Protein 6NQC (pdb70)

Secondary structure (DSSP, 8-state):
-TTTT-SPPPEEEESS-TTSGGGHHHHHHHHHHHHHTT--SEEEEE-GGGTTS-HHHHHHHHHHHHHHHHHHT-EEEE----SGGGGG-HHHHHHTTS-SEEEE-SS-HHHHHHHHTT-HHHHHHHHHHHTT-EEEEETHHHHTTSSEE--TTS-TTSPEE---SSSSEEEE-STTTGGGSS-HHHHHHHT--TT-SEEEEE-TTEEEEE-TT--SEEEEESS-EEEEESS--EEE-TT-EE--

Solvent-accessible surface area: 10547 Å² total; per-residue (Å²): 120,107,84,97,32,146,99,86,4,0,6,0,0,0,0,11,12,17,3,78,93,64,2,17,112,8,0,62,19,0,0,75,32,0,64,81,26,37,24,119,73,9,0,0,3,0,1,0,4,0,14,178,70,51,156,124,138,15,85,129,41,58,66,35,0,104,86,0,0,100,126,22,60,40,106,23,63,36,1,58,0,53,104,97,107,30,0,83,41,98,122,34,16,116,62,0,79,49,0,0,0,0,0,0,1,7,38,51,20,21,31,0,0,80,5,0,29,119,7,63,0,20,85,1,0,75,79,1,18,59,35,0,0,0,0,0,0,0,16,2,0,0,10,0,0,4,43,52,0,2,18,46,158,99,34,76,134,90,31,21,106,5,23,20,27,9,148,58,6,9,1,0,0,36,38,76,90,23,64,168,145,31,92,106,71,4,15,138,22,0,70,61,4,70,66,31,60,14,1,0,0,0,9,40,40,0,0,0,1,63,60,28,50,51,120,69,8,63,1,35,23,108,33,96,0,24,1,46,68,49,61,112,144,74,106,0,63,58,50,72,59,26,72,63

Foldseek 3Di:
DVVAQQWFAKEKEAQADPLHPQCLVVLLVLLVQLVVRPFASEAEEEAQLCLVPDPVVLVVVVVSNCVSCVVSPHHYHYQNQRAQVSLAPVVLLVVLQGYQEYEYEHHHLLRVFVRNAPGSNVVSNVNNRSRGHYYYYYQSGQQQCQQWHFDLVPALVDTHGHNHNVDAEGEHHLQVCPPVPDDPSSVVSVQDHPRHAWYKYAHHQKMWMAHIPGQKIFIDGDAWMFGRHNDPTDIDHHPDIDGD

Structure (mmCIF, N/CA/C/O backbone):
data_6NQC
#
_entry.id   6NQC
#
_cell.length_a   44.693
_cell.length_b   88.916
_cell.length_c   131.311
_cell.angle_alpha   90.00
_cell.angle_beta   90.00
_cell.angle_gamma   90.00
#
_symmetry.space_group_name_H-M   'C 2 2 21'
#
loop_
_entity.id
_entity.type
_entity.pdbx_description
1 polymer 'Cyanophycinase-like exopeptidase'
2 non-polymer 'SULFATE ION'
3 water water
#
loop_
_atom_site.group_PDB
_atom_site.id
_atom_site.type_symbol
_atom_site.label_atom_id
_atom_site.label_alt_id
_atom_site.label_comp_id
_atom_site.label_asym_id
_atom_site.label_entity_id
_atom_site.label_seq_id
_atom_site.pdbx_PDB_ins_code
_atom_site.Cartn_x
_atom_site.Cartn_y
_atom_site.Cartn_z
_atom_site.occupancy
_atom_site.B_iso_or_equiv
_atom_site.auth_seq_id
_atom_site.auth_comp_id
_atom_site.auth_asym_id
_atom_site.auth_atom_id
_atom_site.pdbx_PDB_model_num
ATOM 1 N N . LEU A 1 16 ? 15.410 -15.981 -20.690 1.00 53.06 -5 LEU A N 1
ATOM 2 C CA . LEU A 1 16 ? 14.747 -17.320 -20.637 1.00 57.79 -5 LEU A CA 1
ATOM 3 C C . LEU A 1 16 ? 14.488 -17.761 -19.188 1.00 53.82 -5 LEU A C 1
ATOM 4 O O . LEU A 1 16 ? 13.339 -17.788 -18.754 1.00 59.25 -5 LEU A O 1
ATOM 8 N N . TYR A 1 17 ? 15.539 -18.106 -18.435 1.00 62.52 -4 TYR A N 1
ATOM 9 C CA . TYR A 1 17 ? 15.374 -18.510 -17.017 1.00 56.28 -4 TYR A CA 1
ATOM 10 C C . TYR A 1 17 ? 15.034 -17.288 -16.067 1.00 53.08 -4 TYR A C 1
ATOM 11 O O . TYR A 1 17 ? 15.047 -17.372 -14.816 1.00 47.88 -4 TYR A O 1
ATOM 15 N N . PHE A 1 18 ? 14.737 -16.135 -16.655 1.00 33.91 -3 PHE A N 1
ATOM 16 C CA . PHE A 1 18 ? 14.084 -15.044 -15.955 1.00 53.07 -3 PHE A CA 1
ATOM 17 C C . PHE A 1 18 ? 12.567 -15.056 -16.163 1.00 53.60 -3 PHE A C 1
ATOM 18 O O . PHE A 1 18 ? 11.883 -14.154 -15.679 1.00 51.02 -3 PHE A O 1
ATOM 22 N N . GLN A 1 19 ? 12.024 -16.058 -16.859 1.00 58.39 -2 GLN A N 1
ATOM 23 C CA . GLN A 1 19 ? 10.597 -16.110 -17.128 1.00 49.61 -2 GLN A CA 1
ATOM 24 C C . GLN A 1 19 ? 9.828 -16.675 -15.931 1.00 41.71 -2 GLN A C 1
ATOM 25 O O . GLN A 1 19 ? 10.400 -17.284 -15.013 1.00 35.02 -2 GLN A O 1
ATOM 39 N N . GLY A 1 20 ? 8.500 -16.461 -15.953 1.00 41.34 -1 GLY A N 1
ATOM 40 C CA . GLY A 1 20 ? 7.619 -17.102 -14.997 1.00 35.14 -1 GLY A CA 1
ATOM 41 C C . GLY A 1 20 ? 7.584 -16.507 -13.613 1.00 34.32 -1 GLY A C 1
ATOM 42 O O . GLY A 1 20 ? 6.958 -17.089 -12.722 1.00 36.03 -1 GLY A O 1
ATOM 46 N N . HIS A 1 21 ? 8.211 -15.364 -13.395 1.00 32.23 0 HIS A N 1
ATOM 47 C CA . HIS A 1 21 ? 8.230 -14.759 -12.067 1.00 39.64 0 HIS A CA 1
ATOM 48 C C . HIS A 1 21 ? 7.082 -13.774 -11.831 1.00 34.05 0 HIS A C 1
ATOM 49 O O . HIS A 1 21 ? 6.906 -13.323 -10.702 1.00 31.53 0 HIS A O 1
ATOM 63 N N . MET A 1 22 ? 6.313 -13.435 -12.877 1.00 26.07 1 MET A N 1
ATOM 64 C CA . MET A 1 22 ? 5.282 -12.390 -12.778 1.00 25.84 1 MET A CA 1
ATOM 65 C C . MET A 1 22 ? 3.881 -13.005 -12.894 1.00 24.69 1 MET A C 1
ATOM 66 O O . MET A 1 22 ? 3.657 -13.897 -13.724 1.00 23.21 1 MET A O 1
ATOM 80 N N . ILE A 1 23 ? 2.965 -12.483 -12.070 1.00 19.28 2 ILE A N 1
ATOM 81 C CA . ILE A 1 23 ? 1.580 -12.909 -12.188 1.00 16.74 2 ILE A CA 1
ATOM 82 C C . ILE A 1 23 ? 1.044 -12.463 -13.559 1.00 13.97 2 ILE A C 1
ATOM 83 O O . ILE A 1 23 ? 1.311 -11.342 -14.020 1.00 18.45 2 ILE A O 1
ATOM 99 N N . GLY A 1 24 ? 0.232 -13.326 -14.184 1.00 19.82 3 GLY A N 1
ATOM 100 C CA . GLY A 1 24 ? -0.302 -13.075 -15.493 1.00 18.91 3 GLY A CA 1
ATOM 101 C C . GLY A 1 24 ? -1.390 -12.010 -15.504 1.00 20.88 3 GLY A C 1
ATOM 102 O O . GLY A 1 24 ? -1.938 -11.574 -14.487 1.00 16.22 3 GLY A O 1
ATOM 106 N N . SER A 1 25 ? -1.725 -11.587 -16.708 1.00 16.25 4 SER A N 1
ATOM 107 C CA . SER A 1 25 ? -2.811 -10.628 -16.872 1.00 18.43 4 SER A CA 1
ATOM 108 C C . SER A 1 25 ? -4.130 -11.250 -16.413 1.00 17.60 4 SER A C 1
ATOM 109 O O . SER A 1 25 ? -4.377 -12.448 -16.597 1.00 19.87 4 SER A O 1
ATOM 117 N N . LEU A 1 26 ? -4.987 -10.410 -15.851 1.00 18.47 5 LEU A N 1
ATOM 118 C CA . LEU A 1 26 ? -6.285 -10.811 -15.319 1.00 13.54 5 LEU A CA 1
ATOM 119 C C . LEU A 1 26 ? -7.361 -9.966 -15.989 1.00 14.66 5 LEU A C 1
ATOM 120 O O . LEU A 1 26 ? -7.379 -8.736 -15.827 1.00 17.36 5 LEU A O 1
ATOM 136 N N . GLY A 1 27 ? -8.276 -10.625 -16.692 1.00 15.10 6 GLY A N 1
ATOM 137 C CA . GLY A 1 27 ? -9.352 -9.965 -17.408 1.00 13.83 6 GLY A CA 1
ATOM 138 C C . GLY A 1 27 ? -10.721 -10.260 -16.802 1.00 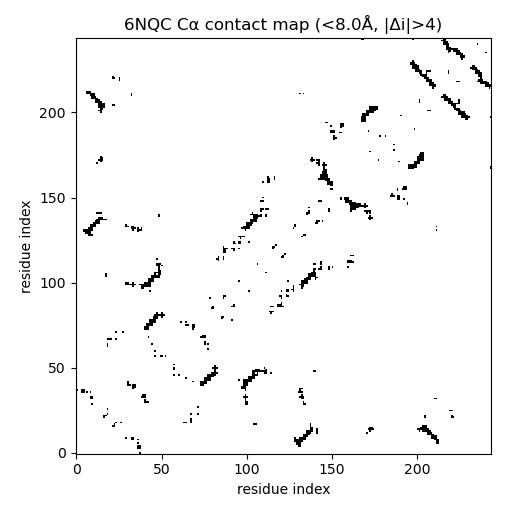16.13 6 GLY A C 1
ATOM 139 O O . GLY A 1 27 ? -11.093 -11.414 -16.594 1.00 15.32 6 GLY A O 1
ATOM 143 N N . LEU A 1 28 ? -11.470 -9.195 -16.565 1.00 16.02 7 LEU A N 1
ATOM 144 C CA . LEU A 1 28 ? -12.870 -9.264 -16.129 1.00 18.81 7 LEU A CA 1
ATOM 145 C C . LEU A 1 28 ? -13.759 -8.729 -17.239 1.00 11.99 7 LEU A C 1
ATOM 146 O O . LEU A 1 28 ? -13.669 -7.545 -17.600 1.00 16.38 7 LEU A O 1
ATOM 162 N N . VAL A 1 29 ? -14.615 -9.591 -17.807 1.00 13.70 8 VAL A N 1
ATOM 163 C CA . VAL A 1 29 ? -15.389 -9.251 -18.997 1.00 16.33 8 VAL A CA 1
ATOM 164 C C . VAL A 1 29 ? -16.872 -9.260 -18.661 1.00 17.90 8 VAL A C 1
ATOM 165 O O . VAL A 1 29 ? -17.376 -10.213 -18.069 1.00 14.00 8 VAL A O 1
ATOM 178 N N . GLY A 1 30 ? -17.574 -8.211 -19.073 1.00 17.94 9 GLY A N 1
ATOM 179 C CA . GLY A 1 30 ? -18.995 -8.095 -18.754 1.00 17.81 9 GLY A CA 1
ATOM 180 C C . GLY A 1 30 ? -19.924 -8.927 -19.625 1.00 18.57 9 GLY A C 1
ATOM 181 O O . GLY A 1 30 ? -20.995 -9.360 -19.168 1.00 16.62 9 GLY A O 1
ATOM 185 N N . SER A 1 31 ? -19.533 -9.177 -20.864 1.00 16.87 10 SER A N 1
ATOM 186 C CA . SER A 1 31 ? -20.238 -10.043 -21.821 1.00 14.87 10 SER A CA 1
ATOM 187 C C . SER A 1 31 ? -19.367 -10.076 -23.078 1.00 20.08 10 SER A C 1
ATOM 188 O O . SER A 1 31 ? -18.447 -9.268 -23.227 1.00 22.73 10 SER A O 1
ATOM 196 N N . GLY A 1 32 ? -19.688 -10.989 -23.985 1.00 20.91 11 GLY A N 1
ATOM 197 C CA . GLY A 1 32 ? -19.160 -10.920 -25.338 1.00 18.89 11 GLY A CA 1
ATOM 198 C C . GLY A 1 32 ? -17.938 -11.751 -25.572 1.00 23.08 11 GLY A C 1
ATOM 199 O O . GLY A 1 32 ? -17.172 -11.435 -26.497 1.00 20.74 11 GLY A O 1
ATOM 203 N N . GLU A 1 33 ? -17.714 -12.791 -24.753 1.00 21.02 12 GLU A N 1
ATOM 204 C CA . GLU A 1 33 ? -16.572 -13.663 -24.966 1.00 18.57 12 GLU A CA 1
ATOM 205 C C . GLU A 1 33 ? -16.575 -14.182 -26.403 1.00 20.17 12 GLU A C 1
ATOM 206 O O . GLU A 1 33 ? -17.632 -14.434 -26.998 1.00 22.41 12 GLU A O 1
ATOM 218 N N . TYR A 1 34 ? -15.358 -14.331 -26.939 1.00 28.20 13 TYR A N 1
ATOM 219 C CA . TYR A 1 34 ? -15.099 -14.977 -28.222 1.00 23.49 13 TYR A CA 1
ATOM 220 C C . TYR A 1 34 ? -15.704 -14.225 -29.393 1.00 27.97 13 TYR A C 1
ATOM 221 O O . TYR A 1 34 ? -15.794 -14.780 -30.504 1.00 25.57 13 TYR A O 1
ATOM 239 N N . LEU A 1 35 ? -16.110 -12.986 -29.227 1.00 20.54 14 LEU A N 1
ATOM 240 C CA . LEU A 1 35 ? -16.723 -12.296 -30.364 1.00 26.75 14 LEU A CA 1
ATOM 241 C C . LEU A 1 35 ? -15.781 -11.270 -30.993 1.00 26.91 14 LEU A C 1
ATOM 242 O O . LEU A 1 35 ? -14.807 -10.825 -30.361 1.00 18.74 14 LEU A O 1
ATOM 258 N N . PRO A 1 36 ? -16.015 -10.894 -32.258 1.00 29.92 15 PRO A N 1
ATOM 259 C CA . PRO A 1 36 ? -15.073 -9.982 -32.937 1.00 19.70 15 PRO A CA 1
ATOM 260 C C . PRO A 1 36 ? -14.775 -8.708 -32.176 1.00 23.99 15 PRO A C 1
ATOM 261 O O . PRO A 1 36 ? -13.613 -8.253 -32.159 1.00 30.05 15 PRO A O 1
ATOM 272 N N . ALA A 1 37 ? -15.778 -8.159 -31.487 1.00 23.23 16 ALA A N 1
ATOM 273 C CA . ALA A 1 37 ? -15.613 -6.882 -30.803 1.00 25.19 16 ALA A CA 1
ATOM 274 C C . ALA A 1 37 ? -14.581 -6.942 -29.676 1.00 30.13 16 ALA A C 1
ATOM 275 O O . ALA A 1 37 ? -13.992 -5.907 -29.331 1.00 26.86 16 ALA A O 1
ATOM 282 N N . LEU A 1 38 ? -14.362 -8.119 -29.088 1.00 23.37 17 LEU A N 1
ATOM 283 C CA . LEU A 1 38 ? -13.347 -8.315 -28.057 1.00 27.15 17 LEU A CA 1
ATOM 284 C C . LEU A 1 38 ? -12.189 -9.169 -28.554 1.00 22.46 17 LEU A C 1
ATOM 285 O O . LEU A 1 38 ? -11.380 -9.664 -27.763 1.00 19.44 17 LEU A O 1
ATOM 301 N N . ALA A 1 39 ? -12.069 -9.311 -29.870 1.00 20.46 18 ALA A N 1
ATOM 302 C CA . ALA A 1 39 ? -11.013 -10.122 -30.454 1.00 21.28 18 ALA A CA 1
ATOM 303 C C . ALA A 1 39 ? -9.640 -9.551 -30.163 1.00 25.25 18 ALA A C 1
ATOM 304 O O . ALA A 1 39 ? -8.722 -10.308 -29.834 1.00 21.97 18 ALA A O 1
ATOM 311 N N . GLU A 1 40 ? -9.453 -8.230 -30.286 1.00 23.01 19 GLU A N 1
ATOM 312 C CA . GLU A 1 40 ? -8.133 -7.699 -30.010 1.00 23.72 19 GLU A CA 1
ATOM 313 C C . GLU A 1 40 ? -7.822 -7.741 -28.517 1.00 28.22 19 GLU A C 1
ATOM 314 O O . GLU A 1 40 ? -6.656 -7.931 -28.135 1.00 25.92 19 GLU A O 1
ATOM 326 N N . PHE A 1 41 ? -8.826 -7.580 -27.664 1.00 24.05 20 PHE A N 1
ATOM 327 C CA . PHE A 1 41 ? -8.597 -7.783 -26.233 1.00 18.98 20 PHE A CA 1
ATOM 328 C C . PHE A 1 41 ? -8.111 -9.200 -25.948 1.00 18.54 20 PHE A C 1
ATOM 329 O O . PHE A 1 41 ? -7.113 -9.390 -25.220 1.00 17.05 20 PHE A O 1
ATOM 346 N N . GLU A 1 42 ? -8.820 -10.216 -26.484 1.00 21.02 21 GLU A N 1
ATOM 347 C CA . GLU A 1 42 ? -8.449 -11.601 -26.192 1.00 16.79 21 GLU A CA 1
ATOM 348 C C . GLU A 1 42 ? -7.050 -11.903 -26.756 1.00 22.97 21 GLU A C 1
ATOM 349 O O . GLU A 1 42 ? -6.233 -12.581 -26.105 1.00 16.34 21 GLU A O 1
ATOM 361 N N . LYS A 1 43 ? -6.754 -11.396 -27.962 1.00 18.04 22 LYS A N 1
ATOM 362 C CA . LYS A 1 43 ? -5.413 -11.561 -28.529 1.00 18.59 22 LYS A CA 1
ATOM 363 C C . LYS A 1 43 ? -4.343 -10.981 -27.622 1.00 18.28 22 LYS A C 1
ATOM 364 O O . LYS A 1 43 ? -3.288 -11.602 -27.417 1.00 20.32 22 LYS A O 1
ATOM 383 N N . SER A 1 44 ? -4.555 -9.760 -27.117 1.00 23.10 23 SER A N 1
ATOM 384 C CA . SER A 1 44 ? -3.566 -9.143 -26.237 1.00 21.04 23 SER A CA 1
ATOM 385 C C . SER A 1 44 ? -3.302 -9.991 -24.993 1.00 23.94 23 SER A C 1
ATOM 386 O O . SER A 1 44 ? -2.176 -10.026 -24.487 1.00 23.95 23 SER A O 1
ATOM 394 N N . LEU A 1 45 ? -4.341 -10.643 -24.451 1.00 19.06 24 LEU A N 1
ATOM 395 C CA . LEU A 1 45 ? -4.154 -11.524 -23.306 1.00 20.09 24 LEU A CA 1
ATOM 396 C C . LEU A 1 45 ? -3.297 -12.725 -23.676 1.00 16.16 24 LEU A C 1
ATOM 397 O O . LEU A 1 45 ? -2.489 -13.197 -22.858 1.00 20.05 24 LEU A O 1
ATOM 413 N N . ILE A 1 46 ? -3.479 -13.256 -24.896 1.00 18.01 25 ILE A N 1
ATOM 414 C CA . ILE A 1 46 ? -2.655 -14.374 -25.333 1.00 18.94 25 ILE A CA 1
ATOM 415 C C . ILE A 1 46 ? -1.216 -13.921 -25.496 1.00 17.86 25 ILE A C 1
ATOM 416 O O . ILE A 1 46 ? -0.272 -14.609 -25.067 1.00 15.47 25 ILE A O 1
ATOM 432 N N . GLU A 1 47 ? -1.037 -12.732 -26.079 1.00 21.01 26 GLU A N 1
ATOM 433 C CA . GLU A 1 47 ? 0.294 -12.145 -26.231 1.00 26.77 26 GLU A CA 1
ATOM 434 C C . GLU A 1 47 ? 0.970 -11.919 -24.884 1.00 22.43 26 GLU A C 1
ATOM 435 O O . GLU A 1 47 ? 2.164 -12.174 -24.742 1.00 19.72 26 GLU A O 1
ATOM 447 N N . ASP A 1 48 ? 0.208 -11.471 -23.874 1.00 18.27 27 ASP A N 1
ATOM 448 C CA . ASP A 1 48 ? 0.774 -11.288 -22.554 1.00 16.13 27 ASP A CA 1
ATOM 449 C C . ASP A 1 48 ? 1.361 -12.592 -22.012 1.00 20.24 27 ASP A C 1
ATOM 450 O O . ASP A 1 48 ? 2.456 -12.608 -21.429 1.00 19.24 27 ASP A O 1
ATOM 459 N N . GLY A 1 49 ? 0.629 -13.695 -22.153 1.00 23.21 28 GLY A N 1
ATOM 460 C CA . GLY A 1 49 ? 1.112 -14.959 -21.617 1.00 19.57 28 GLY A CA 1
ATOM 461 C C . GLY A 1 49 ? 2.271 -15.510 -22.439 1.00 17.52 28 GLY A C 1
ATOM 462 O O . GLY A 1 49 ? 3.200 -16.120 -21.894 1.00 18.50 28 GLY A O 1
ATOM 466 N N . ILE A 1 50 ? 2.213 -15.320 -23.756 1.00 19.45 29 ILE A N 1
ATOM 467 C CA . ILE A 1 50 ? 3.332 -15.688 -24.624 1.00 21.01 29 ILE A CA 1
ATOM 468 C C . ILE A 1 50 ? 4.608 -14.977 -24.182 1.00 24.39 29 ILE A C 1
ATOM 469 O O . ILE A 1 50 ? 5.670 -15.591 -24.064 1.00 23.25 29 ILE A O 1
ATOM 485 N N . ALA A 1 51 ? 4.512 -13.669 -23.912 1.00 22.14 30 ALA A N 1
ATOM 486 C CA . ALA A 1 51 ? 5.677 -12.896 -23.499 1.00 23.83 30 ALA A CA 1
ATOM 487 C C . ALA A 1 51 ? 6.254 -13.439 -22.208 1.00 24.07 30 ALA A C 1
ATOM 488 O O . ALA A 1 51 ? 7.467 -13.381 -21.999 1.00 26.23 30 ALA A O 1
ATOM 495 N N . ASN A 1 52 ? 5.414 -14.003 -21.340 1.00 20.92 31 ASN A N 1
ATOM 496 C CA . ASN A 1 52 ? 5.871 -14.630 -20.113 1.00 19.87 31 ASN A CA 1
ATOM 497 C C . ASN A 1 52 ? 6.335 -16.065 -20.308 1.00 25.52 31 ASN A C 1
ATOM 498 O O . ASN A 1 52 ? 6.639 -16.730 -19.316 1.00 24.61 31 ASN A O 1
ATOM 509 N N . GLY A 1 53 ? 6.404 -16.553 -21.546 1.00 24.26 32 GLY A N 1
ATOM 510 C CA . GLY A 1 53 ? 6.952 -17.867 -21.826 1.00 24.47 32 GLY A CA 1
ATOM 511 C C . GLY A 1 53 ? 5.979 -19.027 -21.867 1.00 21.86 32 GLY A C 1
ATOM 512 O O . GLY A 1 53 ? 6.425 -20.184 -21.834 1.00 20.13 32 GLY A O 1
ATOM 516 N N . LYS A 1 54 ? 4.667 -18.773 -21.897 1.00 20.70 33 LYS A N 1
ATOM 517 C CA . LYS A 1 54 ? 3.680 -19.844 -21.914 1.00 22.69 33 LYS A CA 1
ATOM 518 C C . LYS A 1 54 ? 3.408 -20.297 -23.344 1.00 18.93 33 LYS A C 1
ATOM 519 O O . LYS A 1 54 ? 3.548 -19.520 -24.287 1.00 17.91 33 LYS A O 1
ATOM 538 N N . LYS A 1 55 ? 3.010 -21.549 -23.494 1.00 19.89 34 LYS A N 1
ATOM 539 C CA . LYS A 1 55 ? 2.604 -22.038 -24.795 1.00 17.44 34 LYS A CA 1
ATOM 540 C C . LYS A 1 55 ? 1.539 -21.128 -25.393 1.00 24.17 34 LYS A C 1
ATOM 541 O O . LYS A 1 55 ? 0.592 -20.725 -24.691 1.00 22.28 34 LYS A O 1
ATOM 560 N N . PRO A 1 56 ? 1.591 -20.860 -26.680 1.00 28.40 35 PRO A N 1
ATOM 561 C CA . PRO A 1 56 ? 0.614 -19.929 -27.298 1.00 25.95 35 PRO A CA 1
ATOM 562 C C . PRO A 1 56 ? -0.749 -20.568 -27.564 1.00 30.87 35 PRO A C 1
ATOM 563 O O . PRO A 1 56 ? -1.246 -20.629 -28.662 1.00 25.77 35 PRO A O 1
ATOM 574 N N . ILE A 1 57 ? -1.385 -21.054 -26.485 1.00 18.72 36 ILE A N 1
ATOM 575 C CA . ILE A 1 57 ? -2.710 -21.663 -26.627 1.00 26.03 36 ILE A CA 1
ATOM 576 C C . ILE A 1 57 ? -3.772 -20.788 -25.948 1.00 19.17 36 ILE A C 1
ATOM 577 O O . ILE A 1 57 ? -3.499 -20.086 -24.973 1.00 18.43 36 ILE A O 1
ATOM 593 N N . PHE A 1 58 ? -4.985 -20.847 -26.502 1.00 20.82 37 PHE A N 1
ATOM 594 C CA . PHE A 1 58 ? -6.209 -20.202 -26.019 1.00 22.48 37 PHE A CA 1
ATOM 595 C C . PHE A 1 58 ? -7.046 -21.315 -25.404 1.00 18.95 37 PHE A C 1
ATOM 596 O O . PHE A 1 58 ? -7.793 -22.017 -26.089 1.00 14.33 37 PHE A O 1
ATOM 613 N N . LEU A 1 59 ? -6.883 -21.509 -24.098 1.00 18.67 38 LEU A N 1
ATOM 614 C CA . LEU A 1 59 ? -7.518 -22.603 -23.388 1.00 16.08 38 LEU A CA 1
ATOM 615 C C . LEU A 1 59 ? -8.880 -22.117 -22.889 1.00 15.66 38 LEU A C 1
ATOM 616 O O . LEU A 1 59 ? -8.975 -21.066 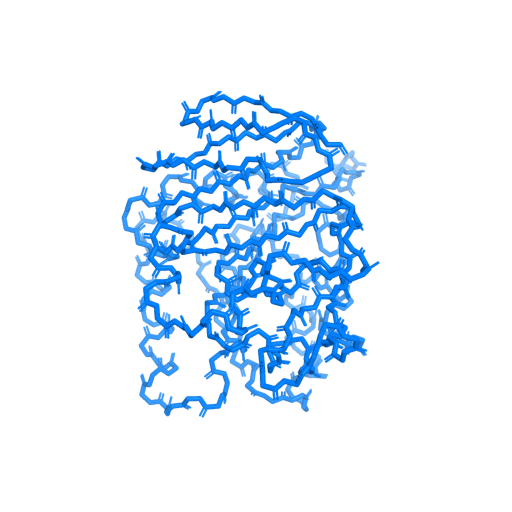-22.249 1.00 17.47 38 LEU A O 1
ATOM 632 N N . GLN A 1 60 ? -9.928 -22.840 -23.235 1.00 18.91 39 GLN A N 1
ATOM 633 C CA . GLN A 1 60 ? -11.306 -22.383 -23.048 1.00 16.13 39 GLN A CA 1
ATOM 634 C C . GLN A 1 60 ? -12.039 -23.354 -22.140 1.00 19.55 39 GLN A C 1
ATOM 635 O O . GLN A 1 60 ? -12.026 -24.564 -22.371 1.00 20.06 39 GLN A O 1
ATOM 649 N N . ILE A 1 61 ? -12.608 -22.826 -21.066 1.00 18.43 40 ILE A N 1
ATOM 650 C CA . ILE A 1 61 ? -13.229 -23.652 -20.034 1.00 18.69 40 ILE A CA 1
ATOM 651 C C . ILE A 1 61 ? -14.697 -23.262 -19.923 1.00 16.50 40 ILE A C 1
ATOM 652 O O . ILE A 1 61 ? -15.045 -22.130 -19.508 1.00 17.15 40 ILE A O 1
ATOM 668 N N . PRO A 1 62 ? -15.599 -24.167 -20.325 1.00 17.08 41 PRO A N 1
ATOM 669 C CA . PRO A 1 62 ? -17.013 -23.817 -20.420 1.00 18.84 41 PRO A CA 1
ATOM 670 C C . PRO A 1 62 ? -17.827 -24.366 -19.267 1.00 16.96 41 PRO A C 1
ATOM 671 O O . PRO A 1 62 ? -19.043 -24.486 -19.378 1.00 19.31 41 PRO A O 1
ATOM 682 N N . THR A 1 63 ? -17.175 -24.699 -18.171 1.00 18.54 42 THR A N 1
ATOM 683 C CA . THR A 1 63 ? -17.850 -25.365 -17.074 1.00 15.18 42 THR A CA 1
ATOM 684 C C . THR A 1 63 ? -19.062 -24.629 -16.550 1.00 16.66 42 THR A C 1
ATOM 685 O O . THR A 1 63 ? -19.989 -25.264 -16.037 1.00 18.74 42 THR A O 1
ATOM 696 N N . ALA A 1 64 ? -19.085 -23.284 -16.629 1.00 17.64 43 ALA A N 1
ATOM 697 C CA . ALA A 1 64 ? -20.275 -22.539 -16.246 1.00 14.77 43 ALA A CA 1
ATOM 698 C C . ALA A 1 64 ? -21.502 -23.031 -16.999 1.00 20.00 43 ALA A C 1
ATOM 699 O O . ALA A 1 64 ? -22.609 -22.884 -16.487 1.00 19.72 43 ALA A O 1
ATOM 706 N N . ALA A 1 65 ? -21.321 -23.621 -18.187 1.00 19.02 44 ALA A N 1
ATOM 707 C CA . ALA A 1 65 ? -22.425 -24.098 -18.993 1.00 22.07 44 ALA A CA 1
ATOM 708 C C . ALA A 1 65 ? -22.587 -25.604 -18.907 1.00 24.17 44 ALA A C 1
ATOM 709 O O . ALA A 1 65 ? -23.287 -26.184 -19.742 1.00 26.19 44 ALA A O 1
ATOM 716 N N . GLY A 1 66 ? -21.932 -26.247 -17.924 1.00 19.87 45 GLY A N 1
ATOM 717 C CA . GLY A 1 66 ? -21.866 -27.701 -17.833 1.00 28.02 45 GLY A CA 1
ATOM 718 C C . GLY A 1 66 ? -23.189 -28.417 -17.627 1.00 29.30 45 GLY A C 1
ATOM 719 O O . GLY A 1 66 ? -23.250 -29.631 -17.816 1.00 28.23 45 GLY A O 1
ATOM 723 N N . ARG A 1 67 ? -24.232 -27.720 -17.216 1.00 25.12 46 ARG A N 1
ATOM 724 C CA . ARG A 1 67 ? -25.550 -28.343 -17.131 1.00 36.20 46 ARG A CA 1
ATOM 725 C C . ARG A 1 67 ? -26.368 -28.144 -18.401 1.00 43.55 46 ARG A C 1
ATOM 726 O O . ARG A 1 67 ? -27.491 -28.646 -18.483 1.00 37.02 46 ARG A O 1
ATOM 747 N N . GLU A 1 68 ? -25.825 -27.451 -19.398 1.00 35.91 47 GLU A N 1
ATOM 748 C CA . GLU A 1 68 ? -26.592 -27.146 -20.591 1.00 33.29 47 GLU A CA 1
ATOM 749 C C . GLU A 1 68 ? -26.575 -28.320 -21.566 1.00 32.03 47 GLU A C 1
ATOM 750 O O . GLU A 1 68 ? -25.868 -29.325 -21.392 1.00 29.17 47 GLU A O 1
ATOM 762 N N . SER A 1 69 ? -27.347 -28.158 -22.638 1.00 34.76 48 SER A N 1
ATOM 763 C CA . SER A 1 69 ? -27.485 -29.175 -23.665 1.00 37.84 48 SER A CA 1
ATOM 764 C C . SER A 1 69 ? -26.146 -29.572 -24.265 1.00 35.83 48 SER A C 1
ATOM 765 O O . SER A 1 69 ? -25.193 -28.793 -24.291 1.00 41.29 48 SER A O 1
ATOM 773 N N . GLU A 1 70 ? -26.079 -30.802 -24.776 1.00 36.25 49 GLU A N 1
ATOM 774 C CA . GLU A 1 70 ? -24.884 -31.223 -25.500 1.00 45.40 49 GLU A CA 1
ATOM 775 C C . GLU A 1 70 ? -24.638 -30.351 -26.727 1.00 40.03 49 GLU A C 1
ATOM 776 O O . GLU A 1 70 ? -23.480 -30.099 -27.086 1.00 31.52 49 GLU A O 1
ATOM 788 N N . ASN A 1 71 ? -25.714 -29.877 -27.380 1.00 37.26 50 ASN A N 1
ATOM 789 C CA . ASN A 1 71 ? -25.555 -28.976 -28.528 1.00 42.09 50 ASN A CA 1
ATOM 790 C C . ASN A 1 71 ? -25.056 -27.605 -28.085 1.00 35.86 50 ASN A C 1
ATOM 791 O O . ASN A 1 71 ? -24.291 -26.949 -28.804 1.00 35.94 50 ASN A O 1
ATOM 802 N N . ARG A 1 72 ? -25.523 -27.140 -26.920 1.00 34.14 51 ARG A N 1
ATOM 803 C CA . ARG A 1 72 ? -25.080 -25.860 -26.394 1.00 41.21 51 ARG A CA 1
ATOM 804 C C . ARG A 1 72 ? -23.582 -25.865 -26.146 1.00 33.56 51 ARG A C 1
ATOM 805 O O . ARG A 1 72 ? -22.893 -24.889 -26.430 1.00 29.51 51 ARG A O 1
ATOM 826 N N . ILE A 1 73 ? -23.077 -26.945 -25.553 1.00 29.27 52 ILE A N 1
ATOM 827 C CA . ILE A 1 73 ? -21.659 -27.059 -25.280 1.00 32.59 52 ILE A CA 1
ATOM 828 C C . ILE A 1 73 ? -20.864 -27.083 -26.573 1.00 25.55 52 ILE A C 1
ATOM 829 O O . ILE A 1 73 ? -19.856 -26.380 -26.699 1.00 24.77 52 ILE A O 1
ATOM 845 N N . GLU A 1 74 ? -21.307 -27.854 -27.568 1.00 30.42 53 GLU A N 1
ATOM 846 C CA . GLU A 1 74 ? -20.614 -27.836 -28.853 1.00 26.32 53 GLU A CA 1
ATOM 847 C C . GLU A 1 74 ? -20.656 -26.455 -29.503 1.00 26.33 53 GLU A C 1
ATOM 848 O O . GLU A 1 74 ? -19.729 -26.082 -30.234 1.00 23.42 53 GLU A O 1
ATOM 860 N N . PHE A 1 75 ? -21.729 -25.704 -29.307 1.00 21.29 54 PHE A N 1
ATOM 861 C CA . PHE A 1 75 ? -21.783 -24.346 -29.827 1.00 31.22 54 PHE A CA 1
ATOM 862 C C . PHE A 1 75 ? -20.723 -23.478 -29.152 1.00 30.40 54 PHE A C 1
ATOM 863 O O . PHE A 1 75 ? -20.064 -22.680 -29.827 1.00 25.08 54 PHE A O 1
ATOM 880 N N . TRP A 1 76 ? -20.547 -23.627 -27.827 1.00 22.76 55 TRP A N 1
ATOM 881 C CA . TRP A 1 76 ? -19.477 -22.914 -27.142 1.00 25.49 55 TRP A CA 1
ATOM 882 C C . TRP A 1 76 ? -18.109 -23.291 -27.726 1.00 20.00 55 TRP A C 1
ATOM 883 O O . TRP A 1 76 ? -17.267 -22.414 -27.959 1.00 22.97 55 TRP A O 1
ATOM 904 N N . LYS A 1 77 ? -17.881 -24.602 -27.899 1.00 21.42 56 LYS A N 1
ATOM 905 C CA . LYS A 1 77 ? -16.637 -25.068 -28.511 1.00 23.84 56 LYS A CA 1
ATOM 906 C C . LYS A 1 77 ? -16.373 -24.395 -29.864 1.00 20.86 56 LYS A C 1
ATOM 907 O O . LYS A 1 77 ? -15.269 -23.870 -30.127 1.00 20.70 56 LYS A O 1
ATOM 926 N N . GLN A 1 78 ? -17.394 -24.365 -30.722 1.00 22.32 57 GLN A N 1
ATOM 927 C CA . GLN A 1 78 ? -17.192 -23.873 -32.077 1.00 26.85 57 GLN A CA 1
ATOM 928 C C . GLN A 1 78 ? -17.066 -22.357 -32.098 1.00 28.48 57 GLN A C 1
ATOM 929 O O . GLN A 1 78 ? -16.257 -21.805 -32.853 1.00 25.73 57 GLN A O 1
ATOM 943 N N . LEU A 1 79 ? -17.835 -21.663 -31.256 1.00 21.24 58 LEU A N 1
ATOM 944 C CA . LEU A 1 79 ? -17.631 -20.225 -31.060 1.00 26.02 58 LEU A CA 1
ATOM 945 C C . LEU A 1 79 ? -16.188 -19.913 -30.664 1.00 22.35 58 LEU A C 1
ATOM 946 O O . LEU A 1 79 ? -15.523 -19.052 -31.271 1.00 23.02 58 LEU A O 1
ATOM 962 N N . GLY A 1 80 ? -15.683 -20.605 -29.643 1.00 24.60 59 GLY A N 1
ATOM 963 C CA . GLY A 1 80 ? -14.314 -20.370 -29.208 1.00 20.71 59 GLY A CA 1
ATOM 964 C C . GLY A 1 80 ? -13.278 -20.781 -30.239 1.00 24.60 59 GLY A C 1
ATOM 965 O O . GLY A 1 80 ? -12.258 -20.109 -30.406 1.00 23.84 59 GLY A O 1
ATOM 969 N N . ARG A 1 81 ? -13.505 -21.893 -30.921 1.00 26.80 60 ARG A N 1
ATOM 970 C CA . ARG A 1 81 ? -12.567 -22.316 -31.945 1.00 29.61 60 ARG A CA 1
ATOM 971 C C . ARG A 1 81 ? -12.474 -21.281 -33.058 1.00 24.13 60 ARG A C 1
ATOM 972 O O . ARG A 1 81 ? -11.377 -20.960 -33.527 1.00 27.19 60 ARG A O 1
ATOM 993 N N . GLN A 1 82 ? -13.610 -20.725 -33.476 1.00 24.43 61 GLN A N 1
ATOM 994 C CA . GLN A 1 82 ? -13.590 -19.745 -34.563 1.00 25.24 61 GLN A CA 1
ATOM 995 C C . GLN A 1 82 ? -12.928 -18.448 -34.141 1.00 29.31 61 GLN A C 1
ATOM 996 O O . GLN A 1 82 ? -12.260 -17.805 -34.951 1.00 20.12 61 GLN A O 1
ATOM 1010 N N . GLN A 1 83 ? -13.054 -18.059 -32.871 1.00 28.52 62 GLN A N 1
ATOM 1011 C CA . GLN A 1 83 ? -12.299 -16.900 -32.415 1.00 21.98 62 GLN A CA 1
ATOM 1012 C C . GLN A 1 83 ? -10.801 -17.194 -32.467 1.00 19.21 62 GLN A C 1
ATOM 1013 O O . GLN A 1 83 ? -10.022 -16.393 -32.996 1.00 22.55 62 GLN A O 1
ATOM 1027 N N . ALA A 1 84 ? -10.390 -18.338 -31.921 1.00 21.22 63 ALA A N 1
ATOM 1028 C CA . ALA A 1 84 ? -8.970 -18.683 -31.899 1.00 24.37 63 ALA A CA 1
ATOM 1029 C C . ALA A 1 84 ? -8.398 -18.725 -33.311 1.00 23.80 63 ALA A C 1
ATOM 1030 O O . ALA A 1 84 ? -7.275 -18.272 -33.552 1.00 21.88 63 ALA A O 1
ATOM 1037 N N . ASP A 1 85 ? -9.163 -19.260 -34.261 1.00 21.26 64 ASP A N 1
ATOM 1038 C CA . ASP A 1 85 ? -8.715 -19.274 -35.654 1.00 25.99 64 ASP A CA 1
ATOM 1039 C C . ASP A 1 85 ? -8.538 -17.860 -36.209 1.00 29.74 64 ASP A C 1
ATOM 1040 O O . ASP A 1 85 ? -7.553 -17.569 -36.895 1.00 26.96 64 ASP A O 1
ATOM 1049 N N . ARG A 1 86 ? -9.480 -16.964 -35.928 1.00 27.95 65 ARG A N 1
ATOM 1050 C CA . ARG A 1 86 ? -9.331 -15.590 -36.386 1.00 30.42 65 ARG A CA 1
ATOM 1051 C C . ARG A 1 86 ? -8.086 -14.938 -35.806 1.00 28.79 65 ARG A C 1
ATOM 1052 O O . ARG A 1 86 ? -7.463 -14.107 -36.458 1.00 25.97 65 ARG A O 1
ATOM 1073 N N . LEU A 1 87 ? -7.734 -15.263 -34.552 1.00 28.41 66 LEU A N 1
ATOM 1074 C CA . LEU A 1 87 ? -6.602 -14.590 -33.933 1.00 27.25 66 LEU A CA 1
ATOM 1075 C C . LEU A 1 87 ? -5.264 -15.239 -34.296 1.00 28.02 66 LEU A C 1
ATOM 1076 O O . LEU A 1 87 ? -4.224 -14.604 -34.132 1.00 28.46 66 LEU A O 1
ATOM 1092 N N . GLY A 1 88 ? -5.277 -16.496 -34.742 1.00 28.93 67 GLY A N 1
ATOM 1093 C CA . GLY A 1 88 ? -4.043 -17.170 -35.099 1.00 28.02 67 GLY A CA 1
ATOM 1094 C C . GLY A 1 88 ? -3.413 -18.032 -34.040 1.00 22.46 67 GLY A C 1
ATOM 1095 O O . GLY A 1 88 ? -2.210 -18.286 -34.123 1.00 21.67 67 GLY A O 1
ATOM 1099 N N . TYR A 1 89 ? -4.171 -18.524 -33.061 1.00 23.41 68 TYR A N 1
ATOM 1100 C CA . TYR A 1 89 ? -3.647 -19.404 -32.027 1.00 17.50 68 TYR A CA 1
ATOM 1101 C C . TYR A 1 89 ? -4.504 -20.652 -31.906 1.00 22.81 68 TYR A C 1
ATOM 1102 O O . TYR A 1 89 ? -5.729 -20.618 -32.117 1.00 22.85 68 TYR A O 1
ATOM 1120 N N . GLU A 1 90 ? -3.835 -21.763 -31.595 1.00 21.99 69 GLU A N 1
ATOM 1121 C CA . GLU A 1 90 ? -4.523 -23.012 -31.342 1.00 21.55 69 GLU A CA 1
ATOM 1122 C C . GLU A 1 90 ? -5.396 -22.904 -30.083 1.00 20.45 69 GLU A C 1
ATOM 1123 O O . GLU A 1 90 ? -4.954 -22.421 -29.037 1.00 21.30 69 GLU A O 1
ATOM 1135 N N . SER A 1 91 ? -6.647 -23.320 -30.197 1.00 27.07 70 SER A N 1
ATOM 1136 C CA . SER A 1 91 ? -7.532 -23.400 -29.038 1.00 21.95 70 SER A CA 1
ATOM 1137 C C . SER A 1 91 ? -7.433 -24.782 -28.408 1.00 22.82 70 SER A C 1
ATOM 1138 O O . SER A 1 91 ? -7.073 -25.773 -29.062 1.00 24.90 70 SER A O 1
ATOM 1146 N N . LYS A 1 92 ? -7.731 -24.842 -27.109 1.00 23.95 71 LYS A N 1
ATOM 1147 C CA . LYS A 1 92 ? -7.869 -26.089 -26.372 1.00 22.06 71 LYS A CA 1
ATOM 1148 C C . LYS A 1 92 ? -9.160 -25.976 -25.571 1.00 25.08 71 LYS A C 1
ATOM 1149 O O . LYS A 1 92 ? -9.191 -25.263 -24.560 1.00 22.23 71 LYS A O 1
ATOM 1168 N N . PHE A 1 93 ? -10.222 -26.607 -26.054 1.00 21.62 72 PHE A N 1
ATOM 1169 C CA . PHE A 1 93 ? -11.489 -26.709 -25.325 1.00 22.79 72 PHE A CA 1
ATOM 1170 C C . PHE A 1 93 ? -11.393 -27.804 -24.289 1.00 24.73 72 PHE A C 1
ATOM 1171 O O . PHE A 1 93 ? -11.075 -28.944 -24.617 1.00 19.77 72 PHE A O 1
ATOM 1188 N N . LEU A 1 94 ? -11.644 -27.462 -23.038 1.00 20.41 73 LEU A N 1
ATOM 1189 C CA . LEU A 1 94 ? -11.559 -28.421 -21.924 1.00 22.57 73 LEU A CA 1
ATOM 1190 C C . LEU A 1 94 ? -12.971 -28.762 -21.510 1.00 20.68 73 LEU A C 1
ATOM 1191 O O . LEU A 1 94 ? -13.610 -27.974 -20.793 1.00 24.76 73 LEU A O 1
ATOM 1207 N N . PRO A 1 95 ? -13.518 -29.896 -21.954 1.00 23.51 74 PRO A N 1
ATOM 1208 C CA . PRO A 1 95 ? -14.966 -30.168 -21.666 1.00 29.55 74 PRO A CA 1
ATOM 1209 C C . PRO A 1 95 ? -15.174 -30.637 -20.226 1.00 26.84 74 PRO A C 1
ATOM 1210 O O . PRO A 1 95 ? -15.470 -31.762 -19.969 1.00 24.43 74 PRO A O 1
ATOM 1221 N N . VAL A 1 96 ? -14.914 -29.729 -19.282 1.00 25.89 75 VAL A N 1
ATOM 1222 C CA . VAL A 1 96 ? -15.057 -30.038 -17.860 1.00 25.03 75 VAL A CA 1
ATOM 1223 C C . VAL A 1 96 ? -16.478 -29.639 -17.485 1.00 22.43 75 VAL A C 1
ATOM 1224 O O . VAL A 1 96 ? -16.777 -28.463 -17.288 1.00 22.01 75 VAL A O 1
ATOM 1237 N N . LEU A 1 97 ? -17.373 -30.623 -17.425 1.00 20.88 76 LEU A N 1
ATOM 1238 C CA . LEU A 1 97 ? -18.785 -30.314 -17.280 1.00 23.42 76 LEU A CA 1
ATOM 1239 C C . LEU A 1 97 ? -19.345 -30.672 -15.918 1.00 23.26 76 LEU A C 1
ATOM 1240 O O . LEU A 1 97 ? -20.413 -30.164 -15.553 1.00 24.82 76 LEU A O 1
ATOM 1256 N N . LYS A 1 98 ? -18.662 -31.530 -15.173 1.00 23.69 77 LYS A N 1
ATOM 1257 C CA . LYS A 1 98 ? -19.043 -31.887 -13.813 1.00 24.07 77 LYS A CA 1
ATOM 1258 C C . LYS A 1 98 ? -17.750 -32.050 -13.026 1.00 20.15 77 LYS A C 1
ATOM 1259 O O . LYS A 1 98 ? -16.666 -32.160 -13.593 1.00 20.24 77 LYS A O 1
ATOM 1278 N N . ARG A 1 99 ? -17.884 -32.127 -11.707 1.00 24.25 78 ARG A N 1
ATOM 1279 C CA . ARG A 1 99 ? -16.734 -32.013 -10.829 1.00 27.07 78 ARG A CA 1
ATOM 1280 C C . ARG A 1 99 ? -15.759 -33.170 -11.019 1.00 26.25 78 ARG A C 1
ATOM 1281 O O . ARG A 1 99 ? -14.541 -32.974 -10.915 1.00 23.29 78 ARG A O 1
ATOM 1302 N N . GLU A 1 100 ? -16.257 -34.368 -11.332 1.00 28.73 79 GLU A N 1
ATOM 1303 C CA . GLU A 1 100 ? -15.363 -35.483 -11.597 1.00 30.28 79 GLU A CA 1
ATOM 1304 C C . GLU A 1 100 ? -14.378 -35.157 -12.715 1.00 22.94 79 GLU A C 1
ATOM 1305 O O . GLU A 1 100 ? -13.214 -35.572 -12.661 1.00 23.76 79 GLU A O 1
ATOM 1317 N N . ASP A 1 101 ? -14.804 -34.386 -13.720 1.00 25.32 80 ASP A N 1
ATOM 1318 C CA . ASP A 1 101 ? -13.911 -34.069 -14.826 1.00 26.05 80 ASP A CA 1
ATOM 1319 C C . ASP A 1 101 ? -12.752 -33.169 -14.407 1.00 23.46 80 ASP A C 1
ATOM 1320 O O . ASP A 1 101 ? -11.755 -33.111 -15.109 1.00 20.99 80 ASP A O 1
ATOM 1329 N N . ALA A 1 102 ? -12.874 -32.447 -13.291 1.00 25.11 81 ALA A N 1
ATOM 1330 C CA . ALA A 1 102 ? -11.807 -31.577 -12.829 1.00 22.39 81 ALA A CA 1
ATOM 1331 C C . ALA A 1 102 ? -10.672 -32.342 -12.177 1.00 23.46 81 ALA A C 1
ATOM 1332 O O . ALA A 1 102 ? -9.745 -31.721 -11.673 1.00 24.62 81 ALA A O 1
ATOM 1339 N N . ASP A 1 103 ? -10.719 -33.678 -12.181 1.00 28.70 82 ASP A N 1
ATOM 1340 C CA . ASP A 1 103 ? -9.623 -34.517 -11.700 1.00 30.43 82 ASP A CA 1
ATOM 1341 C C . ASP A 1 103 ? -8.851 -35.163 -12.848 1.00 33.13 82 ASP A C 1
ATOM 1342 O O . ASP A 1 103 ? -7.806 -35.759 -12.606 1.00 33.74 82 ASP A O 1
ATOM 1351 N N . ASN A 1 104 ? -9.358 -35.079 -14.094 1.00 28.88 83 ASN A N 1
ATOM 1352 C CA . ASN A 1 104 ? -8.674 -35.590 -15.279 1.00 32.11 83 ASN A CA 1
ATOM 1353 C C . ASN A 1 104 ? -7.238 -35.096 -15.359 1.00 34.43 83 ASN A C 1
ATOM 1354 O O . ASN A 1 104 ? -6.996 -33.925 -15.671 1.00 30.86 83 ASN A O 1
ATOM 1365 N N . PRO A 1 105 ? -6.256 -35.968 -15.135 1.00 33.62 84 PRO A N 1
ATOM 1366 C CA . PRO A 1 105 ? -4.847 -35.512 -15.134 1.00 30.46 84 PRO A CA 1
ATOM 1367 C C . PRO A 1 105 ? -4.366 -34.972 -16.472 1.00 31.67 84 PRO A C 1
ATOM 1368 O O . PRO A 1 105 ? -3.383 -34.225 -16.496 1.00 30.44 84 PRO A O 1
ATOM 1379 N N . GLU A 1 106 ? -4.982 -35.352 -17.584 1.00 33.56 85 GLU A N 1
ATOM 1380 C CA . GLU A 1 106 ? -4.651 -34.724 -18.855 1.00 38.75 85 GLU A CA 1
ATOM 1381 C C . GLU A 1 106 ? -5.044 -33.246 -18.821 1.00 32.50 85 GLU A C 1
ATOM 1382 O O . GLU A 1 106 ? -4.248 -32.375 -19.199 1.00 26.73 85 GLU A O 1
ATOM 1394 N N . PHE A 1 107 ? -6.283 -32.971 -18.366 1.00 31.73 86 PHE A N 1
ATOM 1395 C CA . PHE A 1 107 ? -6.754 -31.589 -18.284 1.00 27.08 86 PHE A CA 1
ATOM 1396 C C . PHE A 1 107 ? -5.899 -30.784 -17.308 1.00 26.80 86 PHE A C 1
ATOM 1397 O O . PHE A 1 107 ? -5.497 -29.647 -17.600 1.00 21.09 86 PHE A O 1
ATOM 1414 N N . VAL A 1 108 ? -5.584 -31.362 -16.143 1.00 25.59 87 VAL A N 1
ATOM 1415 C CA . VAL A 1 108 ? -4.760 -30.666 -15.154 1.00 25.76 87 VAL A CA 1
ATOM 1416 C C . VAL A 1 108 ? -3.380 -30.382 -15.699 1.00 25.59 87 VAL A C 1
ATOM 1417 O O . VAL A 1 108 ? -2.796 -29.330 -15.397 1.00 23.51 87 VAL A O 1
ATOM 1430 N N . GLU A 1 109 ? -2.850 -31.278 -16.536 1.00 26.00 88 GLU A N 1
ATOM 1431 C CA . GLU A 1 109 ? -1.550 -31.004 -17.141 1.00 32.97 88 GLU A CA 1
ATOM 1432 C C . GLU A 1 109 ? -1.624 -29.871 -18.167 1.00 26.63 88 GLU A C 1
ATOM 1433 O O . GLU A 1 109 ? -0.738 -29.020 -18.214 1.00 24.35 88 GLU A O 1
ATOM 1445 N N . LEU A 1 110 ? -2.705 -29.815 -18.948 1.00 25.14 89 LEU A N 1
ATOM 14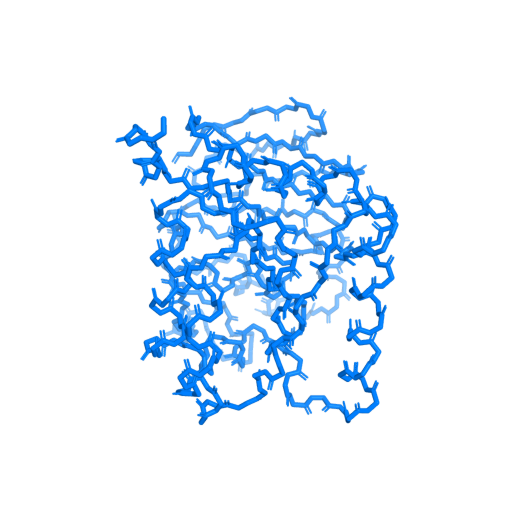46 C CA . LEU A 1 110 ? -2.856 -28.805 -19.992 1.00 22.48 89 LEU A CA 1
ATOM 1447 C C . LEU A 1 110 ? -2.936 -27.382 -19.441 1.00 20.71 89 LEU A C 1
ATOM 1448 O O . LEU A 1 110 ? -2.418 -26.434 -20.052 1.00 23.65 89 LEU A O 1
ATOM 1464 N N . VAL A 1 111 ? -3.624 -27.192 -18.314 1.00 23.18 90 VAL A N 1
ATOM 1465 C CA . VAL A 1 111 ? -3.832 -25.839 -17.811 1.00 21.81 90 VAL A CA 1
ATOM 1466 C C . VAL A 1 111 ? -2.569 -25.244 -17.224 1.00 23.51 90 VAL A C 1
ATOM 1467 O O . VAL A 1 111 ? -2.523 -24.040 -16.946 1.00 22.85 90 VAL A O 1
ATOM 1480 N N . LYS A 1 112 ? -1.538 -26.054 -17.028 1.00 21.19 91 LYS A N 1
ATOM 1481 C CA . LYS A 1 112 ? -0.355 -25.605 -16.327 1.00 18.01 91 LYS A CA 1
ATOM 1482 C C . LYS A 1 112 ? 0.638 -24.900 -17.236 1.00 21.29 91 LYS A C 1
ATOM 1483 O O . LYS A 1 112 ? 1.591 -24.297 -16.732 1.00 25.93 91 LYS A O 1
ATOM 1502 N N . ASP A 1 113 ? 0.429 -24.939 -18.551 1.00 18.08 92 ASP A N 1
ATOM 1503 C CA . ASP A 1 113 ? 1.234 -24.113 -19.480 1.00 21.79 92 ASP A CA 1
ATOM 1504 C C . ASP A 1 113 ? 0.340 -23.564 -20.598 1.00 21.19 92 ASP A C 1
ATOM 1505 O O . ASP A 1 113 ? 0.284 -24.099 -21.708 1.00 26.73 92 ASP A O 1
ATOM 1514 N N . ALA A 1 114 ? -0.351 -22.461 -20.311 1.00 18.71 93 ALA A N 1
ATOM 1515 C CA . ALA A 1 114 ? -1.308 -21.892 -21.254 1.00 17.01 93 ALA A CA 1
ATOM 1516 C C . ALA A 1 114 ? -1.161 -20.380 -21.263 1.00 19.55 93 ALA A C 1
ATOM 1517 O O . ALA A 1 114 ? -1.180 -19.754 -20.203 1.00 20.18 93 ALA A O 1
ATOM 1524 N N . ALA A 1 115 ? -1.026 -19.791 -22.459 1.00 15.15 94 ALA A N 1
ATOM 1525 C CA . ALA A 1 115 ? -0.925 -18.337 -22.534 1.00 16.15 94 ALA A CA 1
ATOM 1526 C C . ALA A 1 115 ? -2.201 -17.647 -22.037 1.00 14.48 94 ALA A C 1
ATOM 1527 O O . ALA A 1 115 ? -2.141 -16.570 -21.413 1.00 16.25 94 ALA A O 1
ATOM 1534 N N . LEU A 1 116 ? -3.351 -18.233 -22.326 1.00 18.86 95 LEU A N 1
ATOM 1535 C CA . LEU A 1 116 ? -4.615 -17.713 -21.805 1.00 17.09 95 LEU A CA 1
ATOM 1536 C C . LEU A 1 116 ? -5.529 -18.853 -21.385 1.00 16.48 95 LEU A C 1
ATOM 1537 O O . LEU A 1 116 ? -5.709 -19.841 -22.111 1.00 15.19 95 LEU A O 1
ATOM 1553 N N . ILE A 1 117 ? -6.130 -18.695 -20.207 1.00 14.97 96 ILE A N 1
ATOM 1554 C CA . ILE A 1 117 ? -7.197 -19.570 -19.739 1.00 15.26 96 ILE A CA 1
ATOM 1555 C C . ILE A 1 117 ? -8.425 -18.694 -19.575 1.00 18.64 96 ILE A C 1
ATOM 1556 O O . ILE A 1 117 ? -8.335 -17.627 -18.952 1.00 15.53 96 ILE A O 1
ATOM 1572 N N . TYR A 1 118 ? -9.544 -19.085 -20.205 1.00 13.73 97 TYR A N 1
ATOM 1573 C CA . TYR A 1 118 ? -10.764 -18.280 -20.288 1.00 17.26 97 TYR A CA 1
ATOM 1574 C C . TYR A 1 118 ? -11.947 -19.056 -19.719 1.00 16.22 97 TYR A C 1
ATOM 1575 O O . TYR A 1 118 ? -12.220 -20.167 -20.169 1.00 15.44 97 TYR A O 1
ATOM 1593 N N . PHE A 1 119 ? -12.631 -18.484 -18.704 1.00 15.69 98 PHE A N 1
ATOM 1594 C CA . PHE A 1 119 ? -13.908 -19.022 -18.239 1.00 15.34 98 PHE A CA 1
ATOM 1595 C C . PHE A 1 119 ? -15.033 -18.325 -19.000 1.00 14.96 98 PHE A C 1
ATOM 1596 O O . PHE A 1 119 ? -15.240 -17.124 -18.831 1.00 14.47 98 PHE A O 1
ATOM 1613 N N . SER A 1 120 ? -15.778 -19.061 -19.823 1.00 13.82 99 SER A N 1
ATOM 1614 C CA . SER A 1 120 ? -16.929 -18.466 -20.490 1.00 14.62 99 SER A CA 1
ATOM 1615 C C . SER A 1 120 ? -18.157 -18.499 -19.570 1.00 17.18 99 SER A C 1
ATOM 1616 O O . SER A 1 120 ? -18.118 -19.001 -18.435 1.00 19.39 99 SER A O 1
ATOM 1624 N N . GLY A 1 121 ? -19.242 -17.911 -20.069 1.00 18.01 100 GLY A N 1
ATOM 1625 C CA . GLY A 1 121 ? -20.416 -17.631 -19.266 1.00 16.75 100 GLY A CA 1
ATOM 1626 C C . GLY A 1 121 ? -21.321 -18.855 -19.043 1.00 17.14 100 GLY A C 1
ATOM 1627 O O . GLY A 1 121 ? -21.135 -19.935 -19.606 1.00 19.75 100 GLY A O 1
ATOM 1631 N N . GLY A 1 122 ? -22.300 -18.650 -18.174 1.00 15.25 101 GLY A N 1
ATOM 1632 C CA . GLY A 1 122 ? -23.235 -19.658 -17.755 1.00 20.75 101 GLY A CA 1
ATOM 1633 C C . GLY A 1 122 ? -23.710 -19.399 -16.330 1.00 17.37 101 GLY A C 1
ATOM 1634 O O . GLY A 1 122 ? -24.118 -18.294 -15.979 1.00 16.32 101 GLY A O 1
ATOM 1638 N N . ASP A 1 123 ? -23.684 -20.430 -15.510 1.00 18.93 102 ASP A N 1
ATOM 1639 C CA . ASP A 1 123 ? -24.188 -20.373 -14.143 1.00 18.31 102 ASP A CA 1
ATOM 1640 C C . ASP A 1 123 ? -22.995 -20.198 -13.202 1.00 17.23 102 ASP A C 1
ATOM 1641 O O . ASP A 1 123 ? -22.155 -21.098 -13.098 1.00 14.40 102 ASP A O 1
ATOM 1650 N N . PRO A 1 124 ? -22.858 -19.050 -12.536 1.00 18.84 103 PRO A N 1
ATOM 1651 C CA . PRO A 1 124 ? -21.694 -18.852 -11.686 1.00 17.62 103 PRO A CA 1
ATOM 1652 C C . PRO A 1 124 ? -21.693 -19.767 -10.482 1.00 15.89 103 PRO A C 1
ATOM 1653 O O . PRO A 1 124 ? -20.620 -20.155 -10.025 1.00 17.90 103 PRO A O 1
ATOM 1664 N N . HIS A 1 125 ? -22.861 -20.152 -9.968 1.00 19.55 104 HIS A N 1
ATOM 1665 C CA . HIS A 1 125 ? -22.871 -21.059 -8.828 1.00 19.71 104 HIS A CA 1
ATOM 1666 C C . HIS A 1 125 ? -22.356 -22.430 -9.234 1.00 20.92 104 HIS A C 1
ATOM 1667 O O . HIS A 1 125 ? -21.562 -23.039 -8.497 1.00 17.10 104 HIS A O 1
ATOM 1681 N N . TYR A 1 126 ? -22.762 -22.916 -10.409 1.00 18.55 105 TYR A N 1
ATOM 1682 C CA . TYR A 1 126 ? -22.269 -24.205 -10.873 1.00 17.09 105 TYR A CA 1
ATOM 1683 C C . TYR A 1 126 ? -20.773 -24.142 -11.181 1.00 16.29 105 TY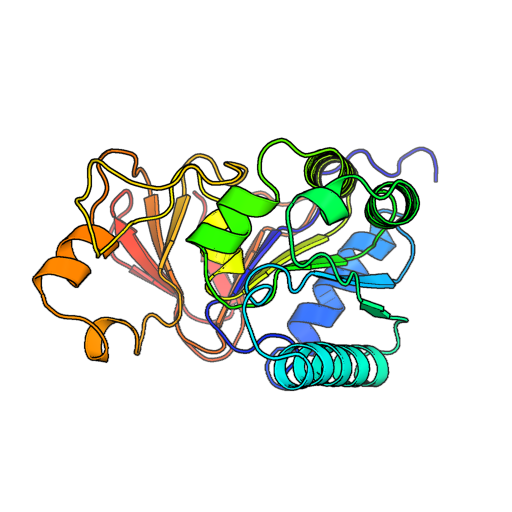R A C 1
ATOM 1684 O O . TYR A 1 126 ? -20.031 -25.079 -10.862 1.00 18.23 105 TYR A O 1
ATOM 1702 N N . LEU A 1 127 ? -20.319 -23.047 -11.813 1.00 15.26 106 LEU A N 1
ATOM 1703 C CA . LEU A 1 127 ? -18.908 -22.914 -12.125 1.00 17.33 106 LEU A CA 1
ATOM 1704 C C . LEU A 1 127 ? -18.096 -23.037 -10.853 1.00 15.90 106 LEU A C 1
ATOM 1705 O O . LEU A 1 127 ? -17.169 -23.852 -10.765 1.00 18.12 106 LEU A O 1
ATOM 1721 N N . ALA A 1 128 ? -18.462 -22.245 -9.834 1.00 19.34 107 ALA A N 1
ATOM 1722 C CA . ALA A 1 128 ? -17.748 -22.249 -8.571 1.00 12.26 107 ALA A CA 1
ATOM 1723 C C . ALA A 1 128 ? -17.799 -23.616 -7.889 1.00 17.42 107 ALA A C 1
ATOM 1724 O O . ALA A 1 128 ? -16.761 -24.162 -7.481 1.00 19.56 107 ALA A O 1
ATOM 1731 N N . ASP A 1 129 ? -19.001 -24.160 -7.706 1.00 18.73 108 ASP A N 1
ATOM 1732 C CA . ASP A 1 129 ? -19.132 -25.437 -7.001 1.00 22.11 108 ASP A CA 1
ATOM 1733 C C . ASP A 1 129 ? -18.399 -26.568 -7.722 1.00 20.02 108 ASP A C 1
ATOM 1734 O O . ASP A 1 129 ? -17.891 -27.484 -7.079 1.00 20.90 108 ASP A O 1
ATOM 1743 N N . THR A 1 130 ? -18.278 -26.492 -9.048 1.00 15.86 109 THR A N 1
ATOM 1744 C CA . THR A 1 130 ? -17.691 -27.587 -9.804 1.00 16.81 109 THR A CA 1
ATOM 1745 C C . THR A 1 130 ? -16.172 -27.556 -9.777 1.00 18.48 109 THR A C 1
ATOM 1746 O O . THR A 1 130 ? -15.557 -28.626 -9.716 1.00 18.41 109 THR A O 1
ATOM 1757 N N . LEU A 1 131 ? -15.544 -26.373 -9.779 1.00 14.11 110 LEU A N 1
ATOM 1758 C CA . LEU A 1 131 ? -14.090 -26.307 -9.818 1.00 15.75 110 LEU A CA 1
ATOM 1759 C C . LEU A 1 131 ? -13.436 -25.965 -8.486 1.00 15.85 110 LEU A C 1
ATOM 1760 O O . LEU A 1 131 ? -12.204 -26.104 -8.369 1.00 15.85 110 LEU A O 1
ATOM 1776 N N . ILE A 1 132 ? -14.190 -25.467 -7.497 1.00 18.35 111 ILE A N 1
ATOM 1777 C CA . ILE A 1 132 ? -13.514 -24.951 -6.300 1.00 18.85 111 ILE A CA 1
ATOM 1778 C C . ILE A 1 132 ? -12.715 -26.076 -5.662 1.00 14.74 111 ILE A C 1
ATOM 1779 O O . ILE A 1 132 ? -13.210 -27.201 -5.508 1.00 16.79 111 ILE A O 1
ATOM 1795 N N . ASN A 1 133 ? -11.475 -25.778 -5.280 1.00 17.01 112 ASN A N 1
ATOM 1796 C CA . ASN A 1 133 ? -10.631 -26.732 -4.564 1.00 19.07 112 ASN A CA 1
ATOM 1797 C C . ASN A 1 133 ? -10.465 -28.040 -5.328 1.00 17.47 112 ASN A C 1
ATOM 1798 O O . ASN A 1 133 ? -10.449 -29.131 -4.743 1.00 19.81 112 ASN A O 1
ATOM 1809 N N . THR A 1 134 ? -10.279 -27.936 -6.652 1.00 18.27 113 THR A N 1
ATOM 1810 C CA . THR A 1 134 ? -10.019 -29.115 -7.443 1.00 21.17 113 THR A CA 1
ATOM 1811 C C . THR A 1 134 ? -8.582 -29.070 -7.953 1.00 21.25 113 THR A C 1
ATOM 1812 O O . THR A 1 134 ? -7.969 -27.998 -8.049 1.00 18.03 113 THR A O 1
ATOM 1823 N N . PRO A 1 135 ? -8.039 -30.205 -8.373 1.00 18.80 114 PRO A N 1
ATOM 1824 C CA . PRO A 1 135 ? -6.702 -30.166 -8.968 1.00 24.18 114 PRO A CA 1
ATOM 1825 C C . PRO A 1 135 ? -6.666 -29.295 -10.210 1.00 17.62 114 PRO A C 1
ATOM 1826 O O . PRO A 1 135 ? -5.675 -28.607 -10.447 1.00 17.79 114 PRO A O 1
ATOM 1837 N N . LEU A 1 136 ? -7.742 -29.265 -10.993 1.00 20.65 115 LEU A N 1
ATOM 1838 C CA . LEU A 1 136 ? -7.760 -28.421 -12.197 1.00 20.32 115 LEU A CA 1
ATOM 1839 C C . LEU A 1 136 ? -7.652 -26.943 -11.831 1.00 20.22 115 LEU A C 1
ATOM 1840 O O . LEU A 1 136 ? -6.890 -26.184 -12.451 1.00 14.12 115 LEU A O 1
ATOM 1856 N N . TRP A 1 137 ? -8.402 -26.514 -10.828 1.00 19.51 116 TRP A N 1
ATOM 1857 C CA . TRP A 1 137 ? -8.305 -25.121 -10.401 1.00 14.93 116 TRP A CA 1
ATOM 1858 C C . TRP A 1 137 ? -6.891 -24.806 -9.897 1.00 20.96 116 TRP A C 1
ATOM 1859 O O . TRP A 1 137 ? -6.340 -23.752 -10.193 1.00 17.52 116 TRP A O 1
ATOM 1880 N N . GLN A 1 138 ? -6.287 -25.713 -9.122 1.00 18.43 117 GLN A N 1
ATOM 1881 C CA . GLN A 1 138 ? -4.936 -25.457 -8.637 1.00 17.69 117 GLN A CA 1
ATOM 1882 C C . GLN A 1 138 ? -3.969 -25.301 -9.818 1.00 17.73 117 GLN A C 1
ATOM 1883 O O . GLN A 1 138 ? -3.103 -24.419 -9.806 1.00 18.20 117 GLN A O 1
ATOM 1897 N N . GLY A 1 139 ? -4.111 -26.134 -10.853 1.00 17.13 118 GLY A N 1
ATOM 1898 C CA . GLY A 1 139 ? -3.338 -25.936 -12.079 1.00 19.12 118 GLY A CA 1
ATOM 1899 C C . GLY A 1 139 ? -3.547 -24.580 -12.733 1.00 18.65 118 GLY A C 1
ATOM 1900 O O . GLY A 1 139 ? -2.585 -23.907 -13.130 1.00 17.79 118 GLY A O 1
ATOM 1904 N N . ILE A 1 140 ? -4.801 -24.170 -12.882 1.00 18.00 119 ILE A N 1
ATOM 1905 C CA . ILE A 1 140 ? -5.099 -22.862 -13.463 1.00 15.10 119 ILE A CA 1
ATOM 1906 C C . ILE A 1 140 ? -4.468 -21.749 -12.634 1.00 16.45 119 ILE A C 1
ATOM 1907 O O . ILE A 1 140 ? -3.882 -20.798 -13.174 1.00 19.10 119 ILE A O 1
ATOM 1923 N N . TYR A 1 141 ? -4.557 -21.868 -11.307 1.00 19.42 120 TYR A N 1
ATOM 1924 C CA . TYR A 1 141 ? -3.995 -20.879 -10.415 1.00 20.34 120 TYR A CA 1
ATOM 1925 C C . TYR A 1 141 ? -2.484 -20.806 -10.565 1.00 18.84 120 TYR A C 1
ATOM 1926 O O . TYR A 1 141 ? -1.911 -19.720 -10.723 1.00 21.42 120 TYR A O 1
ATOM 1944 N N . GLU A 1 142 ? -1.825 -21.963 -10.557 1.00 19.79 121 GLU A N 1
ATOM 1945 C CA . GLU A 1 142 ? -0.387 -22.004 -10.763 1.00 21.35 121 GLU A CA 1
ATOM 1946 C C . GLU A 1 142 ? 0.001 -21.417 -12.111 1.00 18.74 121 GLU A C 1
ATOM 1947 O O . GLU A 1 142 ? 1.000 -20.680 -12.209 1.00 16.18 121 GLU A O 1
ATOM 1959 N N . ASN A 1 143 ? -0.761 -21.732 -13.161 1.00 19.10 122 ASN A N 1
ATOM 1960 C CA . ASN A 1 143 ? -0.469 -21.159 -14.474 1.00 17.17 122 ASN A CA 1
ATOM 1961 C C . ASN A 1 143 ? -0.550 -19.637 -14.442 1.00 18.51 122 ASN A C 1
ATOM 1962 O O . ASN A 1 143 ? 0.353 -18.927 -14.921 1.00 16.51 122 ASN A O 1
ATOM 1973 N N . TRP A 1 144 ? -1.608 -19.110 -13.832 1.00 15.03 123 TRP A N 1
ATOM 1974 C CA . TRP A 1 144 ? -1.761 -17.672 -13.720 1.00 16.69 123 TRP A CA 1
ATOM 1975 C C . TRP A 1 144 ? -0.636 -17.067 -12.895 1.00 18.60 123 TRP A C 1
ATOM 1976 O O . TRP A 1 144 ? -0.037 -16.053 -13.283 1.00 20.96 123 TRP A O 1
ATOM 1997 N N . GLN A 1 145 ? -0.342 -17.668 -11.746 1.00 18.73 124 GLN A N 1
ATOM 1998 C CA . GLN A 1 145 ? 0.697 -17.126 -10.883 1.00 21.22 124 GLN A CA 1
ATOM 1999 C C . GLN A 1 145 ? 2.044 -17.098 -11.586 1.00 23.22 124 GLN A C 1
ATOM 2000 O O . GLN A 1 145 ? 2.880 -16.254 -11.256 1.00 19.76 124 GLN A O 1
ATOM 2014 N N . SER A 1 146 ? 2.250 -17.965 -12.574 1.00 22.77 125 SER A N 1
ATOM 2015 C CA . SER A 1 146 ? 3.514 -18.039 -13.290 1.00 21.85 125 SER A CA 1
ATOM 2016 C C . SER A 1 146 ? 3.455 -17.387 -14.679 1.00 24.97 125 SER A C 1
ATOM 2017 O O . SER A 1 146 ? 4.304 -17.680 -15.536 1.00 22.25 125 SER A O 1
ATOM 2025 N N . GLY A 1 147 ? 2.499 -16.504 -14.911 1.00 20.65 126 GLY A N 1
ATOM 2026 C CA . GLY A 1 147 ? 2.541 -15.588 -16.039 1.00 19.72 126 GLY A CA 1
ATOM 2027 C C . GLY A 1 147 ? 1.470 -15.782 -17.087 1.00 20.08 126 GLY A C 1
ATOM 2028 O O . GLY A 1 147 ? 1.369 -14.948 -18.019 1.00 15.90 126 GLY A O 1
ATOM 2032 N N . GLY A 1 148 ? 0.683 -16.850 -17.014 1.00 19.73 127 GLY A N 1
ATOM 2033 C CA . GLY A 1 148 ? -0.383 -17.050 -17.970 1.00 19.25 127 GLY A CA 1
ATOM 2034 C C . GLY A 1 148 ? -1.565 -16.133 -17.693 1.00 17.25 127 GLY A C 1
ATOM 2035 O O . GLY A 1 148 ? -1.910 -15.858 -16.540 1.00 18.88 127 GLY A O 1
ATOM 2039 N N . SER A 1 149 ? -2.154 -15.617 -18.774 1.00 15.49 128 SER A N 1
ATOM 2040 C CA . SER A 1 149 ? -3.322 -14.761 -18.647 1.00 18.85 128 SER A CA 1
ATOM 2041 C C . SER A 1 149 ? -4.542 -15.587 -18.219 1.00 14.69 128 SER A C 1
ATOM 2042 O O . SER A 1 149 ? -4.715 -16.748 -18.594 1.00 14.59 128 SER A O 1
ATOM 2050 N N . LEU A 1 150 ? -5.419 -14.949 -17.444 1.00 15.50 129 LEU A N 1
ATOM 2051 C CA . LEU A 1 150 ? -6.649 -15.564 -16.973 1.00 13.12 129 LEU A CA 1
ATOM 2052 C C . LEU A 1 150 ? -7.772 -14.540 -17.085 1.00 14.37 129 LEU A C 1
ATOM 2053 O O . LEU A 1 150 ? -7.600 -13.374 -16.695 1.00 16.82 129 LEU A O 1
ATOM 2069 N N . ALA A 1 151 ? -8.903 -14.970 -17.654 1.00 16.76 130 ALA A N 1
ATOM 2070 C CA . ALA A 1 151 ? -10.042 -14.098 -17.867 1.00 15.02 130 ALA A CA 1
ATOM 2071 C C . ALA A 1 151 ? -11.318 -14.874 -17.604 1.00 15.95 130 ALA A C 1
ATOM 2072 O O . ALA A 1 151 ? -11.361 -16.100 -17.733 1.00 14.65 130 ALA A O 1
ATOM 2079 N N . GLY A 1 152 ? -12.347 -14.144 -17.215 1.00 15.26 131 GLY A N 1
ATOM 2080 C CA . GLY A 1 152 ? -13.670 -14.697 -17.063 1.00 13.36 131 GLY A CA 1
ATOM 2081 C C . GLY A 1 152 ? -14.711 -13.711 -17.530 1.00 19.02 131 GLY A C 1
ATOM 2082 O O . GLY A 1 152 ? -14.602 -12.493 -17.314 1.00 15.65 131 GLY A O 1
ATOM 2086 N N . CYS A 1 153 ? -15.706 -14.241 -18.227 1.00 14.36 132 CYS A N 1
ATOM 2087 C CA . CYS A 1 153 ? -16.772 -13.445 -18.814 1.00 17.21 132 CYS A CA 1
ATOM 2088 C C . CYS A 1 153 ? -18.093 -13.782 -18.132 1.00 17.30 132 CYS A C 1
ATOM 2089 O O . CYS A 1 153 ? -18.435 -14.962 -17.983 1.00 17.21 132 CYS A O 1
ATOM 2097 N N . SER A 1 154 ? -18.803 -12.739 -17.684 1.00 13.22 133 SER A N 1
ATOM 2098 C CA . SER A 1 154 ? -20.103 -12.8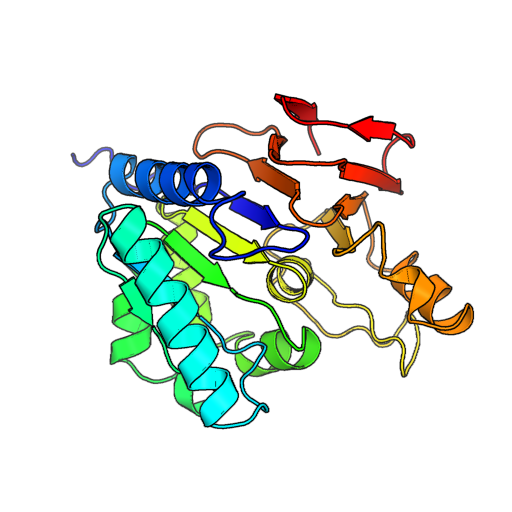53 -17.022 1.00 15.11 133 SER A CA 1
ATOM 2099 C C . SER A 1 154 ? -19.968 -13.748 -15.791 1.00 13.64 133 SER A C 1
ATOM 2100 O O . SER A 1 154 ? -19.268 -13.374 -14.836 1.00 13.58 133 SER A O 1
ATOM 2108 N N . ALA A 1 155 ? -20.570 -14.946 -15.812 1.00 17.06 134 ALA A N 1
ATOM 2109 C CA . ALA A 1 155 ? -20.403 -15.873 -14.699 1.00 16.67 134 ALA A CA 1
ATOM 2110 C C . ALA A 1 155 ? -18.938 -16.111 -14.404 1.00 15.67 134 ALA A C 1
ATOM 2111 O O . ALA A 1 155 ? -18.554 -16.327 -13.246 1.00 14.71 134 ALA A O 1
ATOM 2118 N N . GLY A 1 156 ? -18.106 -16.152 -15.460 1.00 16.01 135 GLY A N 1
ATOM 2119 C CA . GLY A 1 156 ? -16.693 -16.422 -15.277 1.00 17.24 135 GLY A CA 1
ATOM 2120 C C . GLY A 1 156 ? -15.956 -15.327 -14.547 1.00 15.98 135 GLY A C 1
ATOM 2121 O O . GLY A 1 156 ? -14.949 -15.580 -13.881 1.00 15.50 135 GLY A O 1
ATOM 2125 N N . ALA A 1 157 ? -16.430 -14.102 -14.673 1.00 14.81 136 ALA A N 1
ATOM 2126 C CA . ALA A 1 157 ? -15.897 -13.014 -13.881 1.00 16.52 136 ALA A CA 1
ATOM 2127 C C . ALA A 1 157 ? -16.420 -13.051 -12.444 1.00 14.58 136 ALA A C 1
ATOM 2128 O O . ALA A 1 157 ? -15.685 -12.745 -11.496 1.00 16.67 136 ALA A O 1
ATOM 2135 N N . MET A 1 158 ? -17.686 -13.435 -12.247 1.00 15.05 137 MET A N 1
ATOM 2136 C CA . MET A 1 158 ? -18.264 -13.428 -10.893 1.00 12.27 137 MET A CA 1
ATOM 2137 C C . MET A 1 158 ? -17.547 -14.405 -9.973 1.00 14.86 137 MET A C 1
ATOM 2138 O O . MET A 1 158 ? -17.380 -14.146 -8.767 1.00 14.75 137 MET A O 1
ATOM 2152 N N . VAL A 1 159 ? -17.098 -15.540 -10.516 1.00 15.05 138 VAL A N 1
ATOM 2153 C CA . VAL A 1 159 ? -16.568 -16.564 -9.619 1.00 16.73 138 VAL A CA 1
ATOM 2154 C C . VAL A 1 159 ? -15.132 -16.279 -9.193 1.00 18.18 138 VAL A C 1
ATOM 2155 O O . VAL A 1 159 ? -14.588 -17.003 -8.357 1.00 16.27 138 VAL A O 1
ATOM 2168 N N . LEU A 1 160 ? -14.508 -15.228 -9.714 1.00 14.73 139 LEU A N 1
ATOM 2169 C CA . LEU A 1 160 ? -13.138 -14.898 -9.328 1.00 16.11 139 LEU A CA 1
ATOM 2170 C C . LEU A 1 160 ? -13.060 -14.195 -7.961 1.00 17.06 139 LEU A C 1
ATOM 2171 O O . LEU A 1 160 ? -11.980 -14.179 -7.358 1.00 18.04 139 LEU A O 1
ATOM 2187 N N A SER A 1 161 ? -14.158 -13.632 -7.468 0.40 15.88 140 SER A N 1
ATOM 2188 N N B SER A 1 161 ? -14.176 -13.646 -7.473 0.60 15.87 140 SER A N 1
ATOM 2189 C CA A SER A 1 161 ? -14.182 -13.032 -6.145 0.40 16.38 140 SER A CA 1
ATOM 2190 C CA B SER A 1 161 ? -14.256 -13.046 -6.149 0.60 16.44 140 SER A CA 1
ATOM 2191 C C A SER A 1 161 ? -14.376 -14.113 -5.082 0.40 17.34 140 SER A C 1
ATOM 2192 C C B SER A 1 161 ? -14.310 -14.134 -5.073 0.60 17.46 140 SER A C 1
ATOM 2193 O O A SER A 1 161 ? -14.546 -15.301 -5.383 0.40 16.07 140 SER A O 1
ATOM 2194 O O B SER A 1 161 ? -14.327 -15.341 -5.356 0.60 15.88 140 SER A O 1
ATOM 2209 N N . THR A 1 162 ? -14.375 -13.686 -3.815 1.00 17.16 141 THR A N 1
ATOM 2210 C CA . THR A 1 162 ? -14.464 -14.635 -2.708 1.00 18.07 141 THR A CA 1
ATOM 2211 C C . THR A 1 162 ? -15.861 -15.244 -2.619 1.00 16.51 141 THR A C 1
ATOM 2212 O O . THR A 1 162 ? -16.004 -16.386 -2.183 1.00 14.37 141 THR A O 1
ATOM 2223 N N . HIS A 1 163 ? -16.888 -14.512 -3.061 1.00 14.88 142 HIS A N 1
ATOM 2224 C CA . HIS A 1 163 ? -18.276 -14.919 -2.908 1.00 14.24 142 HIS A CA 1
ATOM 2225 C C . HIS A 1 163 ? -19.099 -14.565 -4.133 1.00 15.80 142 HIS A C 1
ATOM 2226 O O . HIS A 1 163 ? -18.840 -13.561 -4.809 1.00 15.28 142 HIS A O 1
ATOM 2240 N N . VAL A 1 164 ? -20.117 -15.385 -4.375 1.00 16.91 143 VAL A N 1
ATOM 2241 C CA . VAL A 1 164 ? -21.007 -15.236 -5.525 1.00 12.78 143 VAL A CA 1
ATOM 2242 C C . VAL A 1 164 ? -22.418 -15.046 -4.985 1.00 16.86 143 VAL A C 1
ATOM 2243 O O . VAL A 1 164 ? -22.917 -15.933 -4.283 1.00 15.59 143 VAL A O 1
ATOM 2256 N N . PRO A 1 165 ? -23.102 -13.935 -5.298 1.00 16.21 144 PRO A N 1
ATOM 2257 C CA . PRO A 1 165 ? -24.432 -13.689 -4.700 1.00 15.78 144 PRO A CA 1
ATOM 2258 C C . PRO A 1 165 ? -25.453 -14.692 -5.195 1.00 18.02 144 PRO A C 1
ATOM 2259 O O . PRO A 1 165 ? -25.450 -15.071 -6.364 1.00 18.28 144 PRO A O 1
ATOM 2270 N N . ASN A 1 166 ? -26.328 -15.109 -4.295 1.00 16.92 145 ASN A N 1
ATOM 2271 C CA . ASN A 1 166 ? -27.421 -16.025 -4.623 1.00 23.47 145 ASN A CA 1
ATOM 2272 C C . ASN A 1 166 ? -28.760 -15.325 -4.431 1.00 26.21 145 ASN A C 1
ATOM 2273 O O . ASN A 1 166 ? -29.251 -15.205 -3.293 1.00 19.62 145 ASN A O 1
ATOM 2284 N N . PHE A 1 167 ? -29.376 -14.930 -5.566 1.00 26.36 146 PHE A N 1
ATOM 2285 C CA . PHE A 1 167 ? -30.658 -14.223 -5.524 1.00 28.86 146 PHE A CA 1
ATOM 2286 C C . PHE A 1 167 ? -31.764 -15.073 -4.929 1.00 33.14 146 PHE A C 1
ATOM 2287 O O . PHE A 1 167 ? -32.714 -14.549 -4.344 1.00 47.46 146 PHE A O 1
ATOM 2304 N N . ARG A 1 168 ? -31.708 -16.379 -5.149 1.00 37.05 147 ARG A N 1
ATOM 2305 C CA . ARG A 1 168 ? -32.775 -17.261 -4.706 1.00 42.37 147 ARG A CA 1
ATOM 2306 C C . ARG A 1 168 ? -32.800 -17.412 -3.198 1.00 41.84 147 ARG A C 1
ATOM 2307 O O . ARG A 1 168 ? -33.782 -17.951 -2.670 1.00 49.88 147 ARG A O 1
ATOM 2328 N N . LEU A 1 169 ? -31.767 -16.921 -2.491 1.00 30.56 148 LEU A N 1
ATOM 2329 C CA . LEU A 1 169 ? -31.632 -17.203 -1.077 1.00 28.23 148 LEU A CA 1
ATOM 2330 C C . LEU A 1 169 ? -31.555 -15.899 -0.300 1.00 29.00 148 LEU A C 1
ATOM 2331 O O . LEU A 1 169 ? -32.591 -15.302 0.011 1.00 22.65 148 LEU A O 1
ATOM 2347 N N . SER A 1 170 ? -30.367 -15.447 0.078 1.00 21.81 149 SER A N 1
ATOM 2348 C CA . SER A 1 170 ? -30.218 -14.190 0.815 1.00 20.09 149 SER A CA 1
ATOM 2349 C C . SER A 1 170 ? -28.768 -13.727 0.668 1.00 20.31 149 SER A C 1
ATOM 2350 O O . SER A 1 170 ? -27.910 -14.469 0.191 1.00 18.57 149 SER A O 1
ATOM 2358 N N . ARG A 1 171 ? -28.503 -12.485 1.100 1.00 21.37 150 ARG A N 1
ATOM 2359 C CA . ARG A 1 171 ? -27.143 -11.988 1.089 1.00 20.37 150 ARG A CA 1
ATOM 2360 C C . ARG A 1 171 ? -26.221 -12.751 2.032 1.00 21.78 150 ARG A C 1
ATOM 2361 O O . ARG A 1 171 ? -25.005 -12.619 1.914 1.00 20.42 150 ARG A O 1
ATOM 2382 N N . HIS A 1 172 ? -26.747 -13.551 2.947 1.00 16.74 151 HIS A N 1
ATOM 2383 C CA . HIS A 1 172 ? -25.913 -14.312 3.864 1.00 15.22 151 HIS A CA 1
ATOM 2384 C C . HIS A 1 172 ? -25.666 -15.743 3.410 1.00 22.94 151 HIS A C 1
ATOM 2385 O O . HIS A 1 172 ? -25.039 -16.509 4.150 1.00 24.51 151 HIS A O 1
ATOM 2399 N N . GLN A 1 173 ? -26.156 -16.111 2.210 1.00 19.33 152 GLN A N 1
ATOM 2400 C CA . GLN A 1 173 ? -26.000 -17.461 1.697 1.00 20.83 152 GLN A CA 1
ATOM 2401 C C . GLN A 1 173 ? -25.333 -17.432 0.325 1.00 18.24 152 GLN A C 1
ATOM 2402 O O . GLN A 1 173 ? -25.833 -18.074 -0.600 1.00 18.79 152 GLN A O 1
ATOM 2416 N N . SER A 1 174 ? -24.249 -16.685 0.194 1.00 17.74 153 SER A N 1
ATOM 2417 C CA . SER A 1 174 ? -23.508 -16.641 -1.061 1.00 17.12 153 SER A CA 1
ATOM 2418 C C . SER A 1 174 ? -22.765 -17.948 -1.275 1.00 14.20 153 SER A C 1
ATOM 2419 O O . SER A 1 174 ? -22.451 -18.676 -0.322 1.00 18.87 153 SER A O 1
ATOM 2427 N N . THR A 1 175 ? -22.519 -18.265 -2.539 1.00 19.41 154 THR A N 1
ATOM 2428 C CA . THR A 1 175 ? -21.610 -19.341 -2.887 1.00 20.06 154 THR A CA 1
ATOM 2429 C C . THR A 1 175 ? -20.160 -18.863 -2.808 1.00 16.92 154 THR A C 1
ATOM 2430 O O . THR A 1 175 ? -19.831 -17.749 -3.212 1.00 17.06 154 THR A O 1
ATOM 2441 N N . GLU A 1 176 ? -19.295 -19.712 -2.268 1.00 16.64 155 GLU A N 1
ATOM 2442 C CA . GLU A 1 176 ? -17.868 -19.435 -2.252 1.00 15.81 155 GLU A CA 1
ATOM 2443 C C . GLU A 1 176 ? -17.287 -19.504 -3.665 1.00 15.67 155 GLU A C 1
ATOM 2444 O O . GLU A 1 176 ? -17.482 -20.476 -4.391 1.00 18.87 155 GLU A O 1
ATOM 2456 N N . GLY A 1 177 ? -16.595 -18.443 -4.065 1.00 14.66 156 GLY A N 1
ATOM 2457 C CA . GLY A 1 177 ? -15.860 -18.411 -5.304 1.00 15.80 156 GLY A CA 1
ATOM 2458 C C . GLY A 1 177 ? -14.395 -18.749 -5.106 1.00 25.44 156 GLY A C 1
ATOM 2459 O O . GLY A 1 177 ? -13.965 -19.219 -4.054 1.00 17.85 156 GLY A O 1
ATOM 2463 N N . PHE A 1 178 ? -13.624 -18.496 -6.155 1.00 17.62 157 PHE A N 1
ATOM 2464 C CA . PHE A 1 178 ? -12.217 -18.890 -6.169 1.00 13.80 157 PHE A CA 1
ATOM 2465 C C . PHE A 1 178 ? -11.354 -17.914 -5.390 1.00 21.52 157 PHE A C 1
ATOM 2466 O O . PHE A 1 178 ? -10.284 -18.292 -4.927 1.00 16.18 157 PHE A O 1
ATOM 2483 N N . GLY A 1 179 ? -11.789 -16.652 -5.251 1.00 13.61 158 GLY A N 1
ATOM 2484 C CA . GLY A 1 179 ? -11.153 -15.700 -4.366 1.00 21.17 158 GLY A CA 1
ATOM 2485 C C . GLY A 1 179 ? -9.797 -15.177 -4.809 1.00 21.77 158 GLY A C 1
ATOM 2486 O O . GLY A 1 179 ? -8.975 -14.856 -3.970 1.00 29.48 158 GLY A O 1
ATOM 2490 N N . ILE A 1 180 ? -9.561 -15.043 -6.098 1.00 18.20 159 ILE A N 1
ATOM 2491 C CA . ILE A 1 180 ? -8.288 -14.502 -6.541 1.00 24.33 159 ILE A CA 1
ATOM 2492 C C . ILE A 1 180 ? -8.267 -12.996 -6.754 1.00 29.69 159 ILE A C 1
ATOM 2493 O O . ILE A 1 180 ? -7.178 -12.416 -6.853 1.00 27.36 159 ILE A O 1
ATOM 2509 N N . ILE A 1 181 ? -9.414 -12.349 -6.913 1.00 19.41 160 ILE A N 1
ATOM 2510 C CA . ILE A 1 181 ? -9.497 -10.919 -6.663 1.00 24.61 160 ILE A CA 1
ATOM 2511 C C . ILE A 1 181 ? -10.074 -10.800 -5.254 1.00 24.86 160 ILE A C 1
ATOM 2512 O O . ILE A 1 181 ? -11.258 -11.079 -5.007 1.00 31.26 160 ILE A O 1
ATOM 2528 N N . GLU A 1 182 ? -9.229 -10.466 -4.295 1.00 24.73 161 GLU A N 1
ATOM 2529 C CA . GLU A 1 182 ? -9.646 -10.606 -2.906 1.00 33.93 161 GLU A CA 1
ATOM 2530 C C . GLU A 1 182 ? -10.596 -9.500 -2.476 1.00 23.05 161 GLU A C 1
ATOM 2531 O O . GLU A 1 182 ? -11.453 -9.722 -1.598 1.00 31.63 161 GLU A O 1
ATOM 2543 N N . ASN A 1 183 ? -10.445 -8.301 -3.041 1.00 25.74 162 ASN A N 1
ATOM 2544 C CA . ASN A 1 183 ? -11.196 -7.145 -2.551 1.00 21.96 162 ASN A CA 1
ATOM 2545 C C . ASN A 1 183 ? -12.125 -6.542 -3.591 1.00 22.33 162 ASN A C 1
ATOM 2546 O O . ASN A 1 183 ? -12.648 -5.445 -3.377 1.00 19.06 162 ASN A O 1
ATOM 2557 N N . VAL A 1 184 ? -12.359 -7.230 -4.697 1.00 14.88 163 VAL A N 1
ATOM 2558 C CA . VAL A 1 184 ? -13.198 -6.711 -5.761 1.00 12.48 163 VAL A CA 1
ATOM 2559 C C . VAL A 1 184 ? -14.207 -7.792 -6.135 1.00 14.83 163 VAL A C 1
ATOM 2560 O O . VAL A 1 184 ? -13.879 -8.983 -6.162 1.00 18.40 163 VAL A O 1
ATOM 2573 N N . ARG A 1 185 ? -15.431 -7.375 -6.387 1.00 11.67 164 ARG A N 1
ATOM 2574 C CA . ARG A 1 185 ? -16.464 -8.221 -6.974 1.00 14.87 164 ARG A CA 1
ATOM 2575 C C . ARG A 1 185 ? -17.111 -7.499 -8.150 1.00 16.29 164 ARG A C 1
ATOM 2576 O O . ARG A 1 185 ? -17.271 -6.275 -8.137 1.00 14.19 164 ARG A O 1
ATOM 2597 N N . VAL A 1 186 ? -17.550 -8.288 -9.132 1.00 15.97 165 VAL A N 1
ATOM 2598 C CA . VAL A 1 186 ? -18.027 -7.803 -10.417 1.00 14.79 165 VAL A CA 1
ATOM 2599 C C . VAL A 1 186 ? -19.498 -8.162 -10.606 1.00 11.57 165 VAL A C 1
ATOM 2600 O O . VAL A 1 186 ? -19.896 -9.326 -10.451 1.00 14.75 165 VAL A O 1
ATOM 2613 N N . ILE A 1 187 ? -20.279 -7.184 -11.053 1.00 10.99 166 ILE A N 1
ATOM 2614 C CA . ILE A 1 187 ? -21.597 -7.407 -11.617 1.00 13.47 166 ILE A CA 1
ATOM 2615 C C . ILE A 1 187 ? -21.464 -7.277 -13.143 1.00 16.00 166 ILE A C 1
ATOM 2616 O O . ILE A 1 187 ? -21.172 -6.171 -13.622 1.00 16.52 166 ILE A O 1
ATOM 2632 N N . PRO A 1 188 ? -21.631 -8.355 -13.895 1.00 17.59 167 PRO A N 1
ATOM 2633 C CA . PRO A 1 188 ? -21.490 -8.284 -15.357 1.00 17.53 167 PRO A CA 1
ATOM 2634 C C . PRO A 1 188 ? -22.787 -7.818 -15.997 1.00 17.22 167 PRO A C 1
ATOM 2635 O O . PRO A 1 188 ? -23.741 -7.546 -15.319 1.00 16.38 167 PRO A O 1
ATOM 2646 N N . HIS A 1 189 ? -22.794 -7.754 -17.344 1.00 19.47 168 HIS A N 1
ATOM 2647 C CA . HIS A 1 189 ? -24.008 -7.399 -18.085 1.00 22.85 168 HIS A CA 1
ATOM 2648 C C . HIS A 1 189 ? -24.656 -6.181 -17.426 1.00 18.39 168 HIS A C 1
ATOM 2649 O O . HIS A 1 189 ? -25.893 -6.148 -17.265 1.00 17.97 168 HIS A O 1
ATOM 2663 N N . PHE A 1 190 ? -23.850 -5.223 -16.957 1.00 21.91 169 PHE A N 1
ATOM 2664 C CA . PHE A 1 190 ? -24.377 -4.276 -15.980 1.00 16.10 169 PHE A CA 1
ATOM 2665 C C . PHE A 1 190 ? -25.523 -3.430 -16.535 1.00 20.52 169 PHE A C 1
ATOM 2666 O O . PHE A 1 190 ? -26.452 -3.071 -15.798 1.00 20.15 169 PHE A O 1
ATOM 2683 N N . ASN A 1 191 ? -25.473 -3.121 -17.809 1.00 20.12 170 ASN A N 1
ATOM 2684 C CA . ASN A 1 191 ? -26.462 -2.272 -18.440 1.00 25.53 170 ASN A CA 1
ATOM 2685 C C . ASN A 1 191 ? -27.772 -2.996 -18.683 1.00 21.99 170 ASN A C 1
ATOM 2686 O O . ASN A 1 191 ? -28.768 -2.335 -18.978 1.00 27.14 170 ASN A O 1
ATOM 2697 N N . LYS A 1 192 ? -27.810 -4.314 -18.519 1.00 20.51 171 LYS A N 1
ATOM 2698 C CA . LYS A 1 192 ? -29.030 -5.091 -18.738 1.00 23.98 171 LYS A CA 1
ATOM 2699 C C . LYS A 1 192 ? -29.477 -5.960 -17.569 1.00 21.52 171 LYS A C 1
ATOM 2700 O O . LYS A 1 192 ? -30.674 -6.230 -17.484 1.00 19.09 171 LYS A O 1
ATOM 2719 N N . PHE A 1 193 ? -28.572 -6.370 -16.654 1.00 20.45 172 PHE A N 1
ATOM 2720 C CA . PHE A 1 193 ? -28.896 -7.352 -15.621 1.00 26.40 172 PHE A CA 1
ATOM 2721 C C . PHE A 1 193 ? -30.133 -6.974 -14.811 1.00 23.37 172 PHE A C 1
ATOM 2722 O O . PHE A 1 193 ? -30.951 -7.839 -14.465 1.00 23.40 172 PHE A O 1
ATOM 2739 N N . PHE A 1 194 ? -30.279 -5.711 -14.482 1.00 19.63 173 PHE A N 1
ATOM 2740 C CA . PHE A 1 194 ? -31.353 -5.294 -13.581 1.00 22.60 173 PHE A CA 1
ATOM 2741 C C . PHE A 1 194 ? -32.697 -5.190 -14.281 1.00 28.48 173 PHE A C 1
ATOM 2742 O O . PHE A 1 194 ? -33.716 -4.984 -13.609 1.00 22.77 173 PHE A O 1
ATOM 2759 N N . LYS A 1 195 ? -32.737 -5.375 -15.597 1.00 21.01 174 LYS A N 1
ATOM 2760 C CA . LYS A 1 195 ? -34.008 -5.534 -16.285 1.00 23.59 174 LYS A CA 1
ATOM 2761 C C . LYS A 1 195 ? -34.526 -6.952 -16.169 1.00 31.92 174 LYS A C 1
ATOM 2762 O O . LYS A 1 195 ? -35.685 -7.180 -16.487 1.00 26.12 174 LYS A O 1
ATOM 2781 N N . TRP A 1 196 ? -33.710 -7.892 -15.687 1.00 24.27 175 TRP A N 1
ATOM 2782 C CA . TRP A 1 196 ? -34.052 -9.305 -15.722 1.00 25.50 175 TRP A CA 1
ATOM 2783 C C . TRP A 1 196 ? -34.475 -9.870 -14.366 1.00 23.67 175 TRP A C 1
ATOM 2784 O O . TRP A 1 196 ? -34.976 -11.001 -14.318 1.00 26.31 175 TRP A O 1
ATOM 2805 N N . ILE A 1 197 ? -34.280 -9.126 -13.282 1.00 24.63 176 ILE A N 1
ATOM 2806 C CA . ILE A 1 197 ? -34.485 -9.674 -11.951 1.00 23.61 176 ILE A CA 1
ATOM 2807 C C . ILE A 1 197 ? -35.337 -8.723 -11.119 1.00 22.28 176 ILE A C 1
ATOM 2808 O O . ILE A 1 197 ? -35.324 -7.514 -11.346 1.00 26.62 176 ILE A O 1
ATOM 2824 N N . PRO A 1 198 ? -36.030 -9.217 -10.105 1.00 27.06 177 PRO A N 1
ATOM 2825 C CA . PRO A 1 198 ? -36.841 -8.342 -9.258 1.00 24.69 177 PRO A CA 1
ATOM 2826 C C . PRO A 1 198 ? -35.975 -7.549 -8.284 1.00 29.69 177 PRO A C 1
ATOM 2827 O O . PRO A 1 198 ? -34.769 -7.771 -8.131 1.00 23.49 177 PRO A O 1
ATOM 2838 N N . ASP A 1 199 ? -36.611 -6.565 -7.648 1.00 26.23 178 ASP A N 1
ATOM 2839 C CA . ASP A 1 199 ? -35.890 -5.669 -6.741 1.00 35.35 178 ASP A CA 1
ATOM 2840 C C . ASP A 1 199 ? -35.214 -6.434 -5.612 1.00 30.03 178 ASP A C 1
ATOM 2841 O O . ASP A 1 199 ? -34.108 -6.057 -5.155 1.00 24.55 178 ASP A O 1
ATOM 2850 N N . SER A 1 200 ? -35.871 -7.495 -5.138 1.00 28.14 179 SER A N 1
ATOM 2851 C CA . SER A 1 200 ? -35.324 -8.291 -4.046 1.00 33.64 179 SER A CA 1
ATOM 2852 C C . SER A 1 200 ? -33.983 -8.895 -4.445 1.00 28.34 179 SER A C 1
ATOM 2853 O O . SER A 1 200 ? -33.012 -8.865 -3.667 1.00 26.22 179 SER A O 1
ATOM 2861 N N . ALA A 1 201 ? -33.916 -9.427 -5.675 1.00 27.89 180 ALA A N 1
ATOM 2862 C CA . ALA A 1 201 ? -32.681 -9.984 -6.206 1.00 27.66 180 ALA A CA 1
ATOM 2863 C C . ALA A 1 201 ? -31.632 -8.905 -6.429 1.00 26.82 180 ALA A C 1
ATOM 2864 O O . ALA A 1 201 ? -30.438 -9.118 -6.153 1.00 20.52 180 ALA A O 1
ATOM 2871 N N . ALA A 1 202 ? -32.058 -7.762 -6.952 1.00 24.47 181 ALA A N 1
ATOM 2872 C CA . ALA A 1 202 ? -31.142 -6.662 -7.192 1.00 20.76 181 ALA A CA 1
ATOM 2873 C C . ALA A 1 202 ? -30.444 -6.235 -5.913 1.00 20.20 181 ALA A C 1
ATOM 2874 O O . ALA A 1 202 ? -29.276 -5.841 -5.952 1.00 17.01 181 ALA A O 1
ATOM 2881 N N . LYS A 1 203 ? -31.153 -6.264 -4.775 1.00 24.15 182 LYS A N 1
ATOM 2882 C CA . LYS A 1 203 ? -30.566 -5.796 -3.525 1.00 29.63 182 LYS A CA 1
ATOM 2883 C C . LYS A 1 203 ? -29.432 -6.706 -3.083 1.00 21.31 182 LYS A C 1
ATOM 2884 O O . LYS A 1 203 ? -28.422 -6.230 -2.525 1.00 19.93 182 LYS A O 1
ATOM 2903 N N . ILE A 1 204 ? -29.602 -8.022 -3.294 1.00 19.88 183 ILE A N 1
ATOM 2904 C CA . ILE A 1 204 ? -28.550 -8.990 -2.999 1.00 14.58 183 ILE A CA 1
ATOM 2905 C C . ILE A 1 204 ? -27.360 -8.781 -3.944 1.00 17.57 183 ILE A C 1
ATOM 2906 O O . ILE A 1 204 ? -26.206 -8.698 -3.518 1.00 19.17 183 ILE A O 1
ATOM 2922 N N . LEU A 1 205 ? -27.633 -8.722 -5.248 1.00 19.90 184 LEU A N 1
ATOM 2923 C CA . LEU A 1 205 ? -26.596 -8.515 -6.246 1.00 18.11 184 LEU A CA 1
ATOM 2924 C C . LEU A 1 205 ? -25.774 -7.273 -5.941 1.00 17.86 184 LEU A C 1
ATOM 2925 O O . LEU A 1 205 ? -24.551 -7.258 -6.157 1.00 16.45 184 LEU A O 1
ATOM 2941 N N . LEU A 1 206 ? -26.407 -6.241 -5.397 1.00 18.04 185 LEU A N 1
ATOM 2942 C CA . LEU A 1 206 ? -25.713 -4.977 -5.153 1.00 15.69 185 LEU A CA 1
ATOM 2943 C C . LEU A 1 206 ? -25.046 -4.875 -3.791 1.00 20.39 185 LEU A C 1
ATOM 2944 O O . LEU A 1 206 ? -24.359 -3.883 -3.541 1.00 17.16 185 LEU A O 1
ATOM 2960 N N . ASP A 1 207 ? -25.216 -5.856 -2.902 1.00 19.55 186 ASP A N 1
ATOM 2961 C CA . ASP A 1 207 ? -24.764 -5.622 -1.517 1.00 19.64 186 ASP A CA 1
ATOM 2962 C C . ASP A 1 207 ? -24.652 -6.954 -0.793 1.00 20.01 186 ASP A C 1
ATOM 2963 O O . ASP A 1 207 ? -25.650 -7.463 -0.271 1.00 18.37 186 ASP A O 1
ATOM 2972 N N . LEU A 1 208 ? -23.426 -7.484 -0.749 1.00 16.84 187 LEU A N 1
ATOM 2973 C CA . LEU A 1 208 ? -23.095 -8.655 0.029 1.00 16.70 187 LEU A CA 1
ATOM 2974 C C . LEU A 1 208 ? -22.271 -8.261 1.235 1.00 21.58 187 LEU A C 1
ATOM 2975 O O . LEU A 1 208 ? -21.443 -7.332 1.157 1.00 19.87 187 LEU A O 1
ATOM 2991 N N . PRO A 1 209 ? -22.435 -8.979 2.354 1.00 16.47 188 PRO A N 1
ATOM 2992 C CA . PRO A 1 209 ? -21.710 -8.615 3.586 1.00 21.45 188 PRO A CA 1
ATOM 2993 C C . PRO A 1 209 ? -20.224 -8.874 3.494 1.00 22.82 188 PRO A C 1
ATOM 2994 O O . PRO A 1 209 ? -19.485 -8.426 4.370 1.00 23.25 188 PRO A O 1
ATOM 3005 N N . THR A 1 210 ? -19.776 -9.599 2.462 1.00 19.14 189 THR A N 1
ATOM 3006 C CA . THR A 1 210 ? -18.372 -9.897 2.240 1.00 15.29 189 THR A CA 1
ATOM 3007 C C . THR A 1 210 ? -17.697 -8.918 1.282 1.00 15.30 189 THR A C 1
ATOM 3008 O O . THR A 1 210 ? -16.500 -9.056 1.020 1.00 19.41 189 THR A O 1
ATOM 3019 N N . ASP A 1 211 ? -18.425 -7.911 0.798 1.00 18.63 190 ASP A N 1
ATOM 3020 C CA . ASP A 1 211 ? -17.908 -6.998 -0.209 1.00 21.49 190 ASP A CA 1
ATOM 3021 C C . ASP A 1 211 ? -16.858 -6.044 0.362 1.00 22.36 190 ASP A C 1
ATOM 3022 O O . ASP A 1 211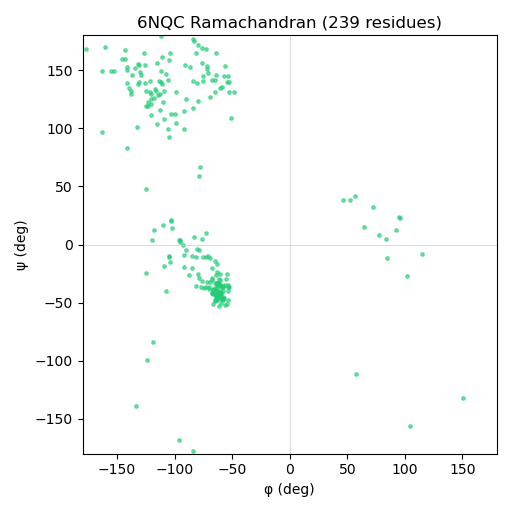 ? -16.876 -5.670 1.539 1.00 20.66 190 ASP A O 1
ATOM 3031 N N . SER A 1 212 ? -15.946 -5.630 -0.502 1.00 16.68 191 SER A N 1
ATOM 3032 C CA . SER A 1 212 ? -15.107 -4.461 -0.247 1.00 16.20 191 SER A CA 1
ATOM 3033 C C . SER A 1 212 ? -15.428 -3.479 -1.369 1.00 19.97 191 SER A C 1
ATOM 3034 O O . SER A 1 212 ? -16.301 -2.628 -1.214 1.00 16.80 191 SER A O 1
ATOM 3042 N N . ILE A 1 213 ? -14.767 -3.645 -2.537 1.00 17.06 192 ILE A N 1
ATOM 3043 C CA . ILE A 1 213 ? -15.012 -2.847 -3.725 1.00 19.69 192 ILE A CA 1
ATOM 3044 C C . ILE A 1 213 ? -15.931 -3.627 -4.658 1.00 13.09 192 ILE A C 1
ATOM 3045 O O . ILE A 1 213 ? -15.709 -4.826 -4.938 1.00 14.57 192 ILE A O 1
ATOM 3061 N N . LEU A 1 214 ? -16.972 -2.958 -5.121 1.00 13.04 193 LEU A N 1
ATOM 3062 C CA . LEU A 1 214 ? -17.974 -3.542 -6.000 1.00 14.77 193 LEU A CA 1
ATOM 3063 C C . LEU A 1 214 ? -17.984 -2.744 -7.286 1.00 16.77 193 LEU A C 1
ATOM 3064 O O . LEU A 1 214 ? -18.129 -1.508 -7.255 1.00 15.32 193 LEU A O 1
ATOM 3080 N N . ILE A 1 215 ? -17.891 -3.445 -8.420 1.00 15.93 194 ILE A N 1
ATOM 3081 C CA . ILE A 1 215 ? -17.881 -2.756 -9.703 1.00 16.03 194 ILE A CA 1
ATOM 3082 C C . ILE A 1 215 ? -18.884 -3.412 -10.619 1.00 14.58 194 ILE A C 1
ATOM 3083 O O . ILE A 1 215 ? -19.181 -4.615 -10.507 1.00 16.03 194 ILE A O 1
ATOM 3099 N N . GLY A 1 216 ? -19.372 -2.629 -11.568 1.00 14.67 195 GLY A N 1
ATOM 3100 C CA . GLY A 1 216 ? -20.198 -3.138 -12.642 1.00 16.47 195 GLY A CA 1
ATOM 3101 C C . GLY A 1 216 ? -19.464 -2.995 -13.960 1.00 19.51 195 GLY A C 1
ATOM 3102 O O . GLY A 1 216 ? -18.787 -1.991 -14.198 1.00 18.47 195 GLY A O 1
ATOM 3106 N N . ILE A 1 217 ? -19.606 -4.002 -14.812 1.00 15.32 196 ILE A N 1
ATOM 3107 C CA . ILE A 1 217 ? -18.998 -4.003 -16.144 1.00 14.51 196 ILE A CA 1
ATOM 3108 C C . ILE A 1 217 ? -20.127 -4.192 -17.145 1.00 15.79 196 ILE A C 1
ATOM 3109 O O . ILE A 1 217 ? -20.848 -5.197 -17.094 1.00 15.47 196 ILE A O 1
ATOM 3125 N N . ASP A 1 218 ? -20.295 -3.206 -18.029 1.00 16.00 197 ASP A N 1
ATOM 3126 C CA . ASP A 1 218 ? -21.294 -3.274 -19.080 1.00 21.88 197 ASP A CA 1
ATOM 3127 C C . ASP A 1 218 ? -21.005 -4.409 -20.071 1.00 19.89 197 ASP A C 1
ATOM 3128 O O . ASP A 1 218 ? -19.887 -4.940 -20.165 1.00 15.92 197 ASP A O 1
ATOM 3137 N N . GLU A 1 219 ? -22.026 -4.735 -20.867 1.00 20.29 198 GLU A N 1
ATOM 3138 C CA . GLU A 1 219 ? -21.839 -5.670 -21.965 1.00 23.24 198 GLU A CA 1
ATOM 3139 C C . GLU A 1 219 ? -20.736 -5.194 -22.914 1.00 18.70 198 GLU A C 1
ATOM 3140 O O . GLU A 1 219 ? -20.480 -3.986 -23.080 1.00 18.86 198 GLU A O 1
ATOM 3152 N N . VAL A 1 220 ? -20.014 -6.178 -23.439 1.00 16.55 199 VAL A N 1
ATOM 3153 C CA . VAL A 1 220 ? -18.924 -6.000 -24.392 1.00 20.55 199 VAL A CA 1
ATOM 3154 C C . VAL A 1 220 ? -17.913 -4.992 -23.885 1.00 23.09 199 VAL A C 1
ATOM 3155 O O . VAL A 1 220 ? -17.343 -4.219 -24.651 1.00 17.71 199 VAL A O 1
ATOM 3168 N N . THR A 1 221 ? -17.660 -5.026 -22.580 1.00 17.56 200 THR A N 1
ATOM 3169 C CA . THR A 1 221 ? -16.670 -4.186 -21.922 1.00 18.46 200 THR A CA 1
ATOM 3170 C C . THR A 1 221 ? -15.886 -5.086 -20.979 1.00 15.90 200 THR A C 1
ATOM 3171 O O . THR A 1 221 ? -16.399 -6.120 -20.508 1.00 15.72 200 THR A O 1
ATOM 3182 N N . ALA A 1 222 ? -14.627 -4.701 -20.733 1.00 18.98 201 ALA A N 1
ATOM 3183 C CA . ALA A 1 222 ? -13.751 -5.465 -19.865 1.00 21.43 201 ALA A CA 1
ATOM 3184 C C . ALA A 1 222 ? -12.882 -4.513 -19.053 1.00 17.12 201 ALA A C 1
ATOM 3185 O O . ALA A 1 222 ? -12.699 -3.335 -19.388 1.00 16.30 201 ALA A O 1
ATOM 3192 N N . LEU A 1 223 ? -12.374 -5.054 -17.967 1.00 18.50 202 LEU A N 1
ATOM 3193 C CA . LEU A 1 223 ? -11.365 -4.423 -17.132 1.00 18.11 202 LEU A CA 1
ATOM 3194 C C . LEU A 1 223 ? -10.207 -5.407 -17.023 1.00 18.75 202 LEU A C 1
ATOM 3195 O O . LEU A 1 223 ? -10.426 -6.594 -16.756 1.00 17.65 202 LEU A O 1
ATOM 3211 N N . VAL A 1 224 ? -8.985 -4.925 -17.238 1.00 18.22 203 VAL A N 1
ATOM 3212 C CA . VAL A 1 224 ? -7.821 -5.785 -17.279 1.00 15.70 203 VAL A CA 1
ATOM 3213 C C . VAL A 1 224 ? -6.731 -5.201 -16.404 1.00 19.70 203 VAL A C 1
ATOM 3214 O O . VAL A 1 224 ? -6.481 -3.986 -16.423 1.00 19.88 203 VAL A O 1
ATOM 3227 N N . LYS A 1 225 ? -6.071 -6.070 -15.654 1.00 17.57 204 LYS A N 1
ATOM 3228 C CA . LYS A 1 225 ? -4.843 -5.719 -14.941 1.00 22.16 204 LYS A CA 1
ATOM 3229 C C . LYS A 1 225 ? -3.727 -6.462 -15.673 1.00 17.78 204 LYS A C 1
ATOM 3230 O O . LYS A 1 225 ? -3.624 -7.684 -15.576 1.00 15.03 204 LYS A O 1
ATOM 3249 N N . ARG A 1 226 ? -2.900 -5.737 -16.412 1.00 22.08 205 ARG A N 1
ATOM 3250 C CA . ARG A 1 226 ? -1.891 -6.404 -17.222 1.00 23.78 205 ARG A CA 1
ATOM 3251 C C . ARG A 1 226 ? -0.733 -6.921 -16.372 1.00 19.98 205 ARG A C 1
ATOM 3252 O O . ARG A 1 226 ? -0.378 -6.342 -15.352 1.00 18.41 205 ARG A O 1
ATOM 3273 N N . SER A 1 227 ? -0.184 -8.071 -16.784 1.00 23.18 206 SER A N 1
ATOM 3274 C CA . SER A 1 227 ? 1.011 -8.621 -16.185 1.00 23.15 206 SER A CA 1
ATOM 3275 C C . SER A 1 227 ? 2.088 -7.550 -16.079 1.00 21.31 206 SER A C 1
ATOM 3276 O O . SER A 1 227 ? 2.348 -6.825 -17.039 1.00 21.31 206 SER A O 1
ATOM 3284 N N . GLY A 1 228 ? 2.676 -7.431 -14.902 1.00 28.42 207 GLY A N 1
ATOM 3285 C CA . GLY A 1 228 ? 3.665 -6.411 -14.650 1.00 30.14 207 GLY A CA 1
ATOM 3286 C C . GLY A 1 228 ? 3.134 -5.053 -14.285 1.00 26.30 207 GLY A C 1
ATOM 3287 O O . GLY A 1 228 ? 3.926 -4.120 -14.175 1.00 26.37 207 GLY A O 1
ATOM 3291 N N . THR A 1 229 ? 1.820 -4.896 -14.124 1.00 26.48 208 THR A N 1
ATOM 3292 C CA . THR A 1 229 ? 1.239 -3.638 -13.688 1.00 29.16 208 THR A CA 1
ATOM 3293 C C . THR A 1 229 ? 0.356 -3.895 -12.476 1.00 22.56 208 THR A C 1
ATOM 3294 O O . THR A 1 229 ? -0.036 -5.035 -12.206 1.00 25.81 208 THR A O 1
ATOM 3305 N N . ASP A 1 230 ? -0.006 -2.822 -11.757 1.00 25.38 209 ASP A N 1
ATOM 3306 C CA . ASP A 1 230 ? -0.930 -2.975 -10.641 1.00 31.98 209 ASP A CA 1
ATOM 3307 C C . ASP A 1 230 ? -2.219 -2.181 -10.790 1.00 35.43 209 ASP A C 1
ATOM 3308 O O . ASP A 1 230 ? -3.023 -2.145 -9.852 1.00 34.24 209 ASP A O 1
ATOM 3317 N N . HIS A 1 231 ? -2.421 -1.516 -11.909 1.00 23.62 210 HIS A N 1
ATOM 3318 C CA . HIS A 1 231 ? -3.660 -0.799 -12.152 1.00 24.73 210 HIS A CA 1
ATOM 3319 C C . HIS A 1 231 ? -4.528 -1.588 -13.121 1.00 23.08 210 HIS A C 1
ATOM 3320 O O . HIS A 1 231 ? -4.093 -2.512 -13.800 1.00 21.99 210 HIS A O 1
ATOM 3334 N N . TRP A 1 232 ? -5.786 -1.209 -13.167 1.00 20.43 211 TRP A N 1
ATOM 3335 C CA . TRP A 1 232 ? -6.783 -1.837 -14.005 1.00 19.46 211 TRP A CA 1
ATOM 3336 C C . TRP A 1 232 ? -7.181 -0.873 -15.105 1.00 24.26 211 TRP A C 1
ATOM 3337 O O . TRP A 1 232 ? -7.422 0.309 -14.854 1.00 25.50 211 TRP A O 1
ATOM 3358 N N . GLN A 1 233 ? -7.322 -1.388 -16.299 1.00 19.81 212 GLN A N 1
ATOM 3359 C CA . GLN A 1 233 ? -7.636 -0.555 -17.450 1.00 26.14 212 GLN A CA 1
ATOM 3360 C C . GLN A 1 233 ? -8.874 -1.078 -18.150 1.00 20.33 212 GLN A C 1
ATOM 3361 O O . GLN A 1 233 ? -9.069 -2.291 -18.271 1.00 20.46 212 GLN A O 1
ATOM 3375 N N . VAL A 1 234 ? -9.722 -0.145 -18.560 1.00 19.98 213 VAL A N 1
ATOM 3376 C CA . VAL A 1 234 ? -10.994 -0.435 -19.191 1.00 21.78 213 VAL A CA 1
ATOM 3377 C C . VAL A 1 234 ? -10.733 -0.670 -20.668 1.00 22.98 213 VAL A C 1
ATOM 3378 O O . VAL A 1 234 ? -9.909 0.029 -21.275 1.00 21.14 213 VAL A O 1
ATOM 3391 N N . VAL A 1 235 ? -11.430 -1.650 -21.238 1.00 20.16 214 VAL A N 1
ATOM 3392 C CA . VAL A 1 235 ? -11.329 -2.013 -22.646 1.00 24.39 214 VAL A CA 1
ATOM 3393 C C . VAL A 1 235 ? -12.737 -2.268 -23.180 1.00 25.24 214 VAL A C 1
ATOM 3394 O O . VAL A 1 235 ? -13.619 -2.762 -22.467 1.00 23.16 214 VAL A O 1
ATOM 3407 N N . GLY A 1 236 ? -12.945 -1.925 -24.443 1.00 25.41 215 GLY A N 1
ATOM 3408 C CA . GLY A 1 236 ? -14.163 -2.306 -25.122 1.00 19.23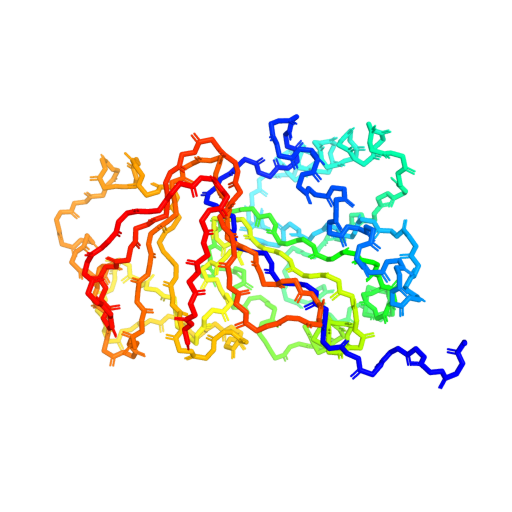 215 GLY A CA 1
ATOM 3409 C C . GLY A 1 236 ? -15.165 -1.181 -25.311 1.00 22.36 215 GLY A C 1
ATOM 3410 O O . GLY A 1 236 ? -14.846 0.006 -25.319 1.00 27.72 215 GLY A O 1
ATOM 3414 N N . ASP A 1 237 ? -16.410 -1.582 -25.463 1.00 21.29 216 ASP A N 1
ATOM 3415 C CA . ASP A 1 237 ? -17.441 -0.745 -26.065 1.00 26.28 216 ASP A CA 1
ATOM 3416 C C . ASP A 1 237 ? -18.168 0.176 -25.104 1.00 29.94 216 ASP A C 1
ATOM 3417 O O . ASP A 1 237 ? -18.657 1.224 -25.545 1.00 24.23 216 ASP A O 1
ATOM 3426 N N . ALA A 1 238 ? -18.254 -0.144 -23.801 1.00 26.81 217 ALA A N 1
ATOM 3427 C CA . ALA A 1 238 ? -19.034 0.689 -22.895 1.00 22.44 217 ALA A CA 1
ATOM 3428 C C . ALA A 1 238 ? -18.305 1.008 -21.587 1.00 22.07 217 ALA A C 1
ATOM 3429 O O . ALA A 1 238 ? -17.113 1.319 -21.603 1.00 22.16 217 ALA A O 1
ATOM 3436 N N . LYS A 1 239 ? -19.013 0.976 -20.459 1.00 15.34 218 LYS A N 1
ATOM 3437 C CA . LYS A 1 239 ? -18.462 1.519 -19.227 1.00 20.91 218 LYS A CA 1
ATOM 3438 C C . LYS A 1 239 ? -18.241 0.472 -18.139 1.00 21.71 218 LYS A C 1
ATOM 3439 O O . LYS A 1 239 ? -18.853 -0.595 -18.106 1.00 20.33 218 LYS A O 1
ATOM 3458 N N . VAL A 1 240 ? -17.323 0.818 -17.259 1.00 19.48 219 VAL A N 1
ATOM 3459 C CA . VAL A 1 240 ? -17.137 0.165 -15.974 1.00 16.28 219 VAL A CA 1
ATOM 3460 C C . VAL A 1 240 ? -17.611 1.144 -14.913 1.00 18.34 219 VAL A C 1
ATOM 3461 O O . VAL A 1 240 ? -17.200 2.315 -14.907 1.00 24.90 219 VAL A O 1
ATOM 3474 N N . HIS A 1 241 ? -18.429 0.658 -13.998 1.00 17.59 220 HIS A N 1
ATOM 3475 C CA . HIS A 1 241 ? -19.027 1.464 -12.948 1.00 18.91 220 HIS A CA 1
ATOM 3476 C C . HIS A 1 241 ? -18.439 1.095 -11.600 1.00 17.39 220 HIS A C 1
ATOM 3477 O O . HIS A 1 241 ? -18.467 -0.074 -11.192 1.00 18.57 220 HIS A O 1
ATOM 3491 N N . ILE A 1 242 ? -17.872 2.092 -10.930 1.00 19.78 221 ILE A N 1
ATOM 3492 C CA . ILE A 1 242 ? -17.436 1.917 -9.545 1.00 20.09 221 ILE A CA 1
ATOM 3493 C C . ILE A 1 242 ? -18.640 2.142 -8.650 1.00 19.01 221 ILE A C 1
ATOM 3494 O O . ILE A 1 242 ? -19.190 3.239 -8.603 1.00 17.64 221 ILE A O 1
ATOM 3510 N N . LEU A 1 243 ? -19.047 1.108 -7.912 1.00 14.51 222 LEU A N 1
ATOM 3511 C CA . LEU A 1 243 ? -20.321 1.170 -7.197 1.00 19.77 222 LEU A CA 1
ATOM 3512 C C . LEU A 1 243 ? -20.190 1.321 -5.690 1.00 25.57 222 LEU A C 1
ATOM 3513 O O . LEU A 1 243 ? -20.981 2.051 -5.088 1.00 18.57 222 LEU A O 1
ATOM 3529 N N . LYS A 1 244 ? -19.233 0.636 -5.073 1.00 16.81 223 LYS A N 1
ATOM 3530 C CA . LYS A 1 244 ? -19.098 0.602 -3.621 1.00 21.83 223 LYS A CA 1
ATOM 3531 C C . LYS A 1 244 ? -17.640 0.360 -3.283 1.00 19.88 223 LYS A C 1
ATOM 3532 O O . LYS A 1 244 ? -16.925 -0.321 -4.029 1.00 18.30 223 LYS A O 1
ATOM 3551 N N . GLY A 1 245 ? -17.215 0.908 -2.125 1.00 18.32 224 GLY A N 1
ATOM 3552 C CA . GLY A 1 245 ? -15.869 0.782 -1.617 1.00 17.86 224 GLY A CA 1
ATOM 3553 C C . GLY A 1 245 ? -14.887 1.800 -2.164 1.00 19.45 224 GLY A C 1
ATOM 3554 O O . GLY A 1 245 ? -13.766 1.891 -1.649 1.00 17.42 224 GLY A O 1
ATOM 3558 N N . LEU A 1 246 ? -15.263 2.534 -3.200 1.00 20.58 225 LEU A N 1
ATOM 3559 C CA . LEU A 1 246 ? -14.574 3.689 -3.744 1.00 17.02 225 LEU A CA 1
ATOM 3560 C C . LEU A 1 246 ? -15.637 4.658 -4.250 1.00 17.25 225 LEU A C 1
ATOM 3561 O O . LEU A 1 246 ? -16.787 4.267 -4.482 1.00 17.28 225 LEU A O 1
ATOM 3577 N N . PRO A 1 247 ? -15.301 5.948 -4.409 1.00 16.69 226 PRO A N 1
ATOM 3578 C CA . PRO A 1 247 ? -16.305 6.918 -4.888 1.00 19.72 226 PRO A CA 1
ATOM 3579 C C . PRO A 1 247 ? -16.936 6.475 -6.207 1.00 17.59 226 PRO A C 1
ATOM 3580 O O . PRO A 1 247 ? -16.263 5.926 -7.073 1.00 19.63 226 PRO A O 1
ATOM 3591 N N . GLU A 1 248 ? -18.248 6.684 -6.325 1.00 20.60 227 GLU A N 1
ATOM 3592 C CA . GLU A 1 248 ? -18.984 6.314 -7.523 1.00 19.14 227 GLU A CA 1
ATOM 3593 C C . GLU A 1 248 ? -18.388 7.049 -8.713 1.00 23.39 227 GLU A C 1
ATOM 3594 O O . GLU A 1 248 ? -18.105 8.243 -8.654 1.00 18.29 227 GLU A O 1
ATOM 3606 N N . GLN A 1 249 ? -18.205 6.326 -9.801 1.00 21.07 228 GLN A N 1
ATOM 3607 C CA . GLN A 1 249 ? -17.458 6.786 -10.963 1.00 22.66 228 GLN A CA 1
ATOM 3608 C C . GLN A 1 249 ? -17.829 5.876 -12.132 1.00 27.28 228 GLN A C 1
ATOM 3609 O O . GLN A 1 249 ? -18.102 4.685 -11.950 1.00 21.83 228 GLN A O 1
ATOM 3623 N N . GLN A 1 250 ? -17.808 6.433 -13.340 1.00 20.16 229 GLN A N 1
ATOM 3624 C CA . GLN A 1 250 ? -17.968 5.659 -14.571 1.00 18.74 229 GLN A CA 1
ATOM 3625 C C . GLN A 1 250 ? -16.735 5.877 -15.425 1.00 23.28 229 GLN A C 1
ATOM 3626 O O . GLN A 1 250 ? -16.264 7.011 -15.583 1.00 26.78 229 GLN A O 1
ATOM 3640 N N . LEU A 1 251 ? -16.169 4.787 -15.921 1.00 21.50 230 LEU A N 1
ATOM 3641 C CA . LEU A 1 251 ? -14.964 4.779 -16.715 1.00 21.31 230 LEU A CA 1
ATOM 3642 C C . LEU A 1 251 ? -15.240 4.154 -18.071 1.00 23.55 230 LEU A C 1
ATOM 3643 O O . LEU A 1 251 ? -15.937 3.135 -18.171 1.00 20.37 230 LEU A O 1
ATOM 3659 N N . THR A 1 252 ? -14.630 4.739 -19.105 1.00 25.24 231 THR A N 1
ATOM 3660 C CA . THR A 1 252 ? -14.700 4.214 -20.455 1.00 23.38 231 THR A CA 1
ATOM 3661 C C . THR A 1 252 ? -13.342 3.703 -20.890 1.00 20.05 231 THR A C 1
ATOM 3662 O O . THR A 1 252 ? -12.331 3.826 -20.160 1.00 24.92 231 THR A O 1
ATOM 3673 N N . ALA A 1 253 ? -13.319 3.187 -22.126 1.00 23.37 232 ALA A N 1
ATOM 3674 C CA . ALA A 1 253 ? -12.132 2.600 -22.721 1.00 24.60 232 ALA A CA 1
ATOM 3675 C C . ALA A 1 253 ? -10.945 3.554 -22.640 1.00 24.47 232 ALA A C 1
ATOM 3676 O O . ALA A 1 253 ? -11.034 4.734 -22.988 1.00 26.36 232 ALA A O 1
ATOM 3683 N N . GLY A 1 254 ? -9.813 3.018 -22.167 1.00 22.88 233 GLY A N 1
ATOM 3684 C CA . GLY A 1 254 ? -8.610 3.753 -22.046 1.00 31.92 233 GLY A CA 1
ATOM 3685 C C . GLY A 1 254 ? -8.316 4.217 -20.631 1.00 28.49 233 GLY A C 1
ATOM 3686 O O . GLY A 1 254 ? -7.149 4.387 -20.278 1.00 30.92 233 GLY A O 1
ATOM 3690 N N . GLU A 1 255 ? -9.349 4.405 -19.813 1.00 20.57 234 GLU A N 1
ATOM 3691 C CA . GLU A 1 255 ? -9.168 4.913 -18.465 1.00 22.23 234 GLU A CA 1
ATOM 3692 C C . GLU A 1 255 ? -8.625 3.824 -17.542 1.00 27.10 234 GLU A C 1
ATOM 3693 O O . GLU A 1 255 ? -8.788 2.622 -17.779 1.00 23.45 234 GLU A O 1
ATOM 3705 N N . SER A 1 256 ? -7.970 4.274 -16.477 1.00 29.39 235 SER A N 1
ATOM 3706 C CA . SER A 1 256 ? -7.284 3.419 -15.521 1.00 27.38 235 SER A CA 1
ATOM 3707 C C . SER A 1 256 ? -7.789 3.731 -14.125 1.00 27.81 235 SER A C 1
ATOM 3708 O O . SER A 1 256 ? -8.235 4.843 -13.875 1.00 25.62 235 SER A O 1
ATOM 3716 N N . ILE A 1 257 ? -7.695 2.745 -13.228 1.00 27.23 236 ILE A N 1
ATOM 3717 C CA . ILE A 1 257 ? -8.005 2.916 -11.814 1.00 26.23 236 ILE A CA 1
ATOM 3718 C C . ILE A 1 257 ? -7.243 1.868 -11.008 1.00 25.16 236 ILE A C 1
ATOM 3719 O O . ILE A 1 257 ? -7.016 0.750 -11.472 1.00 22.10 236 ILE A O 1
ATOM 3735 N N . SER A 1 258 ? -6.887 2.215 -9.774 1.00 24.98 237 SER A N 1
ATOM 3736 C CA . SER A 1 258 ? -6.271 1.265 -8.852 1.00 24.55 237 SER A CA 1
ATOM 3737 C C . SER A 1 258 ? -7.257 0.819 -7.781 1.00 34.33 237 SER A C 1
ATOM 3738 O O . SER A 1 258 ? -8.088 1.602 -7.310 1.00 28.98 237 SER A O 1
ATOM 3746 N N . PHE A 1 259 ? -7.190 -0.452 -7.427 1.00 27.93 238 PHE A N 1
ATOM 3747 C CA . PHE A 1 259 ? -8.000 -0.992 -6.332 1.00 28.41 238 PHE A CA 1
ATOM 3748 C C . PHE A 1 259 ? -7.031 -1.416 -5.221 1.00 36.75 238 PHE A C 1
ATOM 3749 O O . PHE A 1 259 ? -7.274 -2.393 -4.534 1.00 36.64 238 PHE A O 1
#

Sequence (244 aa):
LYFQGHMIGSLGLVGSGEYLPALAEFEKSLIEDGIANGKKPIFLQIPTAAGRESENRIEFWKQLGRQQADRLGYESKFLPVLKREDADNPEFVELVKDAALIYFSGGDPHYLADTLINTPLWQGIYENWQSGGSLAGCSAGAMVLSSTHVPNFRLSRHQSTEGFGIIENVRVIPHFNKFFKWIPDSAAKILLDLPTDSILIGIDEVTALVKRSGTDHWQVVGDAKVHILKGLPEQQLTAGESISF

Radius of gyration: 16.69 Å; Cα contacts (8 Å, |Δi|>4): 625; chains: 1; bounding box: 52×42×40 Å

Nearest PDB structures (foldseek):
  6nqc-assembly1_A  TM=1.004E+00  e=1.152E-52  actinobacterium SCGC AAA027-L06
  7uqv-assembly1_A  TM=7.745E-01  e=3.414E-13  Pseudobacteroides cellulosolvens ATCC 35603 = DSM 2933
  7uqv-assembly1_B  TM=7.815E-01  e=5.379E-13  Pseudobacteroides cellulosolvens ATCC 35603 = DSM 2933
  3en0-assembly1_B  TM=7.549E-01  e=8.005E-13  Synechocystis sp. PCC 6803
  7uqv-assembly2_C  TM=8.030E-01  e=1.720E-11  Pseudobacteroides 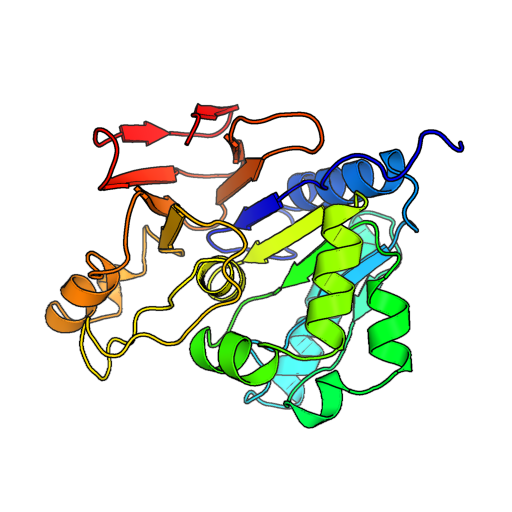cellulosolvens ATCC 35603 = DSM 2933

B-factor: mean 27.98, std 11.6, range [10.99, 90.09]